Protein AF-A0A2V7BBD6-F1 (afdb_monomer)

Radius of gyration: 17.23 Å; Cα contacts (8 Å, |Δi|>4): 821; chains: 1; bounding box: 46×44×45 Å

Secondary structure (DSSP, 8-state):
-EEEEE--SSHHHHHHHHHHHHHHHTTTPPPSEEEEEEESS--TTHHHHHHHHH-S-EEEEEEES-EEETTEEESSEEEEEEE-PPTT-EEEEEEE--SSHHHHHHHHHHHHHHH-S--SS---EEEEEEE-TTSSS-HHHHHHHHHHHH-TTEEEEEEE-SSS-EES--SS--SEEEEEEE-S--EEEEEE----TT----HHHHHHHHHHHHHHHHHTTTTPPEEEEEEEEEHHHHHHHGGGHHHHHHHHHHTS-TTS-EEEEEESEEEEEBTTB-----TT-EEEEEEEPPP--

Nearest PDB structures (foldseek):
  8ua3-assembly1_C  TM=6.616E-01  e=2.689E-09  Homo sapiens
  8ua6-assembly1_C  TM=6.566E-01  e=3.920E-09  Homo sapiens
  8s7e-assembly1_B  TM=6.720E-01  e=1.467E-08  Homo sapiens
  2xka-assembly2_B  TM=5.178E-01  e=2.661E-01  Bacillus thuringiensis serovar israelensis
  7z3s-assembly1_A  TM=4.796E-01  e=5.783E+00  Geobacillus stearothermophilus

Solvent-accessible surface area (backbone atoms only — not comparable to full-atom values): 14432 Å² total; per-residue (Å²): 94,10,65,15,68,28,79,31,82,54,35,54,62,9,37,44,52,3,40,53,43,6,52,59,47,33,74,82,56,66,55,59,33,32,42,41,40,34,15,49,69,82,62,92,70,42,63,66,49,46,32,73,75,68,40,99,54,45,46,17,17,29,28,19,60,24,36,34,41,90,91,42,77,37,52,33,11,16,41,24,40,29,37,50,74,59,96,89,38,49,71,35,50,26,21,13,40,56,95,34,44,37,52,10,25,42,46,23,47,51,51,27,58,68,75,47,94,70,81,90,58,69,45,37,32,43,33,47,32,25,27,29,51,85,44,87,60,60,50,39,45,26,53,57,39,30,36,77,70,38,26,84,56,33,26,32,39,31,34,26,23,60,33,67,50,47,34,51,69,53,96,53,80,40,43,29,6,28,34,33,43,34,33,101,40,29,51,12,61,15,64,19,78,41,53,67,86,93,62,85,74,59,54,67,59,50,37,51,32,43,38,51,8,38,48,45,4,50,58,47,22,75,83,52,60,66,60,34,36,41,37,44,33,10,50,52,29,51,59,68,34,48,89,45,43,62,53,39,55,49,46,44,50,74,70,44,65,89,85,39,54,55,38,33,31,39,16,59,35,40,14,33,36,35,86,96,39,66,69,43,52,46,49,32,20,36,37,26,37,25,34,36,54,73,78,84,126

Sequence (297 aa):
MGVGFATHQDSIWAAVRATAMARAGLQGAAAEMVLLVTAGVPSQDTLPMIRSVLGPVGVAGGATAAILTHNGAVGSGALVVCLANGDGAVSGVAASAGRDLADAAQGAARLILAGWPFRMRYPRGLGLAFCRPGAGAPAESFLASWRLLMGPKMRTVCSVLSTPAVYGASQAEPIVSAACLEAPYSTGLGYAEGFEAGSMPDRSALIQGTVDATRAAVKRLDGDTARLVLVVESDARHRALGSAAGDEWTAIKNEVDARVPCVGWLCQAVAAYGRGVRPADAHGSLVVVALGDAPRR

pLDDT: mean 90.86, std 8.03, range [53.81, 98.19]

Foldseek 3Di:
DFKFAAFDQPQQVQLLRRLLRRVVRCVPAAFQEKEKEFAHDDDPPNVVSSCVSRPDHFYWYWYAQFKQFPVGTHRGGMMMHGDDDDPPKDKFKDFAADLALLRRLLVGLCRRCVPDPDPPDAFADEKEKEFAPPRPDFQLSSVVSNCVRNNQRYKYKHFHHPHRTTDGDDPDRGRMIMMGIRDPAQKFKFKQAADDPPDQDDLVSRLVSLLRRLLRGCVSNVPFAFQEKEKEWEPQQCVSCPVPSSVSSVSSCVNHDVNRTYIYGYGNWMFIHHDVGHGDRHGGMMMMMTGGDPDDD

Mean predicted aligned error: 4.38 Å

Structure (mmCIF, N/CA/C/O backbone):
data_AF-A0A2V7BBD6-F1
#
_entry.id   AF-A0A2V7BBD6-F1
#
loop_
_atom_site.group_PDB
_atom_site.id
_atom_site.type_symbol
_atom_site.label_atom_id
_atom_site.label_alt_id
_atom_site.label_comp_id
_atom_site.label_asym_id
_atom_site.label_entity_id
_atom_site.label_seq_id
_atom_site.pdbx_PDB_ins_code
_atom_site.Cartn_x
_atom_site.Cartn_y
_atom_site.Cartn_z
_atom_site.occupancy
_atom_site.B_iso_or_equiv
_atom_site.auth_seq_id
_atom_site.auth_comp_id
_atom_site.auth_asym_id
_atom_site.auth_atom_id
_atom_site.pdbx_PDB_model_num
ATOM 1 N N . MET A 1 1 ? -1.639 -2.088 16.200 1.00 88.56 1 MET A N 1
ATOM 2 C CA . MET A 1 1 ? -1.672 -2.629 14.819 1.00 88.56 1 MET A CA 1
ATOM 3 C C . MET A 1 1 ? -1.369 -4.111 14.870 1.00 88.56 1 MET A C 1
ATOM 5 O O . MET A 1 1 ? -0.604 -4.513 15.735 1.00 88.56 1 MET A O 1
ATOM 9 N N . GLY A 1 2 ? -1.929 -4.899 13.958 1.00 93.44 2 GLY A N 1
ATOM 10 C CA . GLY A 1 2 ? -1.629 -6.322 13.841 1.00 93.44 2 GLY A CA 1
ATOM 11 C C . GLY A 1 2 ? -1.285 -6.692 12.404 1.00 93.44 2 GLY A C 1
ATOM 12 O O . GLY A 1 2 ? -1.938 -6.226 11.474 1.00 93.44 2 GLY A O 1
ATOM 13 N N . VAL A 1 3 ? -0.250 -7.508 12.221 1.00 96.06 3 VAL A N 1
ATOM 14 C CA . VAL A 1 3 ? 0.231 -7.950 10.906 1.00 96.06 3 VAL A CA 1
ATOM 15 C C . VAL A 1 3 ? 0.164 -9.465 10.857 1.00 96.06 3 VAL A C 1
ATOM 17 O O . VAL A 1 3 ? 0.581 -10.141 11.795 1.00 96.06 3 VAL A O 1
ATOM 20 N N . GLY A 1 4 ? -0.360 -9.998 9.764 1.00 96.94 4 GLY A N 1
ATOM 21 C CA . GLY A 1 4 ? -0.412 -11.426 9.518 1.00 96.94 4 GLY A CA 1
ATOM 22 C C . GLY A 1 4 ? -0.027 -11.736 8.086 1.00 96.94 4 GLY A C 1
ATOM 23 O O . GLY A 1 4 ? -0.403 -11.021 7.160 1.00 96.94 4 GLY A O 1
ATOM 24 N N . PHE A 1 5 ? 0.729 -12.811 7.919 1.00 97.06 5 PHE A N 1
ATOM 25 C CA . PHE A 1 5 ? 1.162 -13.301 6.625 1.00 97.06 5 PHE A CA 1
ATOM 26 C C . PHE A 1 5 ? 1.028 -14.820 6.594 1.00 97.06 5 PHE A C 1
ATOM 28 O O . PHE A 1 5 ? 1.391 -15.493 7.560 1.00 97.06 5 PHE A O 1
ATOM 35 N N . ALA A 1 6 ? 0.514 -15.352 5.489 1.00 96.62 6 ALA A N 1
ATOM 36 C CA . ALA A 1 6 ? 0.426 -16.786 5.268 1.00 96.62 6 ALA A CA 1
ATOM 37 C C . ALA A 1 6 ? 0.732 -17.130 3.808 1.00 96.62 6 ALA A C 1
ATOM 39 O O . ALA A 1 6 ? 0.161 -16.543 2.888 1.00 96.62 6 ALA A O 1
ATOM 40 N N . THR A 1 7 ? 1.604 -18.119 3.618 1.00 95.88 7 THR A N 1
ATOM 41 C CA . THR A 1 7 ? 1.947 -18.694 2.313 1.00 95.88 7 THR A CA 1
ATOM 42 C C . THR A 1 7 ? 1.076 -19.913 2.059 1.00 95.88 7 THR A C 1
ATOM 44 O O . THR A 1 7 ? 1.139 -20.877 2.822 1.00 95.88 7 THR A O 1
ATOM 47 N N . HIS A 1 8 ? 0.276 -19.886 0.995 1.00 94.00 8 HIS A N 1
ATOM 48 C CA . HIS A 1 8 ? -0.513 -21.032 0.550 1.00 94.00 8 HIS A CA 1
ATOM 49 C C . HIS A 1 8 ? -1.012 -20.802 -0.883 1.00 94.00 8 HIS A C 1
ATOM 51 O O . HIS A 1 8 ? -1.290 -19.661 -1.247 1.00 94.00 8 HIS A O 1
ATOM 57 N N . GLN A 1 9 ? -1.155 -21.874 -1.671 1.00 89.94 9 GLN A N 1
ATOM 58 C CA . GLN A 1 9 ? -1.656 -21.792 -3.054 1.00 89.94 9 GLN A CA 1
ATOM 59 C C . GLN A 1 9 ? -3.128 -21.377 -3.125 1.00 89.94 9 GLN A C 1
ATOM 61 O O . GLN A 1 9 ? -3.520 -20.612 -4.002 1.00 89.94 9 GLN A O 1
ATOM 66 N N . ASP A 1 10 ? -3.936 -21.856 -2.180 1.00 90.38 10 ASP A N 1
ATOM 67 C CA . ASP A 1 10 ? -5.293 -21.353 -1.968 1.00 90.38 10 ASP A CA 1
ATOM 68 C C . ASP A 1 10 ? -5.248 -19.969 -1.302 1.00 90.38 10 ASP A C 1
ATOM 70 O O . ASP A 1 10 ? -4.932 -19.837 -0.112 1.00 90.38 10 ASP A O 1
ATOM 74 N N . SER A 1 11 ? -5.597 -18.945 -2.083 1.00 87.62 11 SER A N 1
ATOM 75 C CA . SER A 1 11 ? -5.651 -17.551 -1.645 1.00 87.62 11 SER A CA 1
ATOM 76 C C . SER A 1 11 ? -6.674 -17.299 -0.534 1.00 87.62 11 SER A C 1
ATOM 78 O O . SER A 1 11 ? -6.453 -16.413 0.290 1.00 87.62 11 SER A O 1
ATOM 80 N N . ILE A 1 12 ? -7.773 -18.065 -0.477 1.00 91.19 12 ILE A N 1
ATOM 81 C CA . ILE A 1 12 ? -8.795 -17.915 0.568 1.00 91.19 12 ILE A CA 1
ATOM 82 C C . ILE A 1 12 ? -8.224 -18.412 1.890 1.00 91.19 12 ILE A C 1
ATOM 84 O O . ILE A 1 12 ? -8.267 -17.692 2.889 1.00 91.19 12 ILE A O 1
ATOM 88 N N . TRP A 1 13 ? -7.636 -19.612 1.887 1.00 93.38 13 TRP A N 1
ATOM 89 C CA . TRP A 1 13 ? -6.979 -20.155 3.073 1.00 93.38 13 TRP A CA 1
ATOM 90 C C . TRP A 1 13 ? -5.886 -19.207 3.578 1.00 93.38 13 TRP A C 1
ATOM 92 O O . TRP A 1 13 ? -5.854 -18.872 4.766 1.00 93.38 13 TRP A O 1
ATOM 102 N N . ALA A 1 14 ? -5.029 -18.723 2.669 1.00 95.25 14 ALA A N 1
ATOM 103 C CA . ALA A 1 14 ? -3.965 -17.783 3.004 1.00 95.25 14 ALA A CA 1
ATOM 104 C C . ALA A 1 14 ? -4.528 -16.505 3.634 1.00 95.25 14 ALA A C 1
ATOM 106 O O . ALA A 1 14 ? -4.062 -16.082 4.692 1.00 95.25 14 ALA A O 1
ATOM 107 N N . ALA A 1 15 ? -5.560 -15.914 3.028 1.00 95.12 15 ALA A N 1
ATOM 108 C CA . ALA A 1 15 ? -6.181 -14.700 3.535 1.00 95.12 15 ALA A CA 1
ATOM 109 C C . ALA A 1 15 ? -6.797 -14.906 4.919 1.00 95.12 15 ALA A C 1
ATOM 111 O O . ALA A 1 15 ? -6.481 -14.147 5.827 1.00 95.12 15 ALA A O 1
ATOM 112 N N . VAL A 1 16 ? -7.592 -15.960 5.128 1.00 95.56 16 VAL A N 1
ATOM 113 C CA . VAL A 1 16 ? -8.206 -16.255 6.435 1.00 95.56 16 VAL A CA 1
ATOM 114 C C . VAL A 1 16 ? -7.140 -16.466 7.510 1.00 95.56 16 VAL A C 1
ATOM 116 O O . VAL A 1 16 ? -7.248 -15.913 8.609 1.00 95.56 16 VAL A O 1
ATOM 119 N N . ARG A 1 17 ? -6.076 -17.220 7.204 1.00 97.25 17 ARG A N 1
ATOM 120 C CA . ARG A 1 17 ? -4.980 -17.462 8.149 1.00 97.25 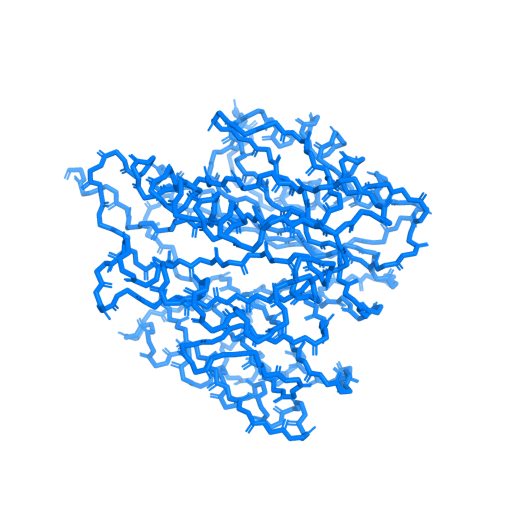17 ARG A CA 1
ATOM 121 C C . ARG A 1 17 ? -4.225 -16.176 8.483 1.00 97.25 17 ARG A C 1
ATOM 123 O O . ARG A 1 17 ? -4.004 -15.898 9.663 1.00 97.25 17 ARG A O 1
ATOM 130 N N . ALA A 1 18 ? -3.866 -15.386 7.472 1.00 97.31 18 ALA A N 1
ATOM 131 C CA . ALA A 1 18 ? -3.215 -14.094 7.651 1.00 97.31 18 ALA A CA 1
ATOM 132 C C . ALA A 1 18 ? -4.103 -13.133 8.457 1.00 97.31 18 ALA A C 1
ATOM 134 O O . ALA A 1 18 ? -3.625 -12.478 9.380 1.00 97.31 18 ALA A O 1
ATOM 135 N N . THR A 1 19 ? -5.412 -13.106 8.200 1.00 97.75 19 THR A N 1
ATOM 136 C CA . THR A 1 19 ? -6.372 -12.308 8.969 1.00 97.75 19 THR A CA 1
ATOM 137 C C . THR A 1 19 ? -6.439 -12.737 10.430 1.00 97.75 19 THR A C 1
ATOM 139 O O . THR A 1 19 ? -6.419 -11.877 11.307 1.00 97.75 19 THR A O 1
ATOM 142 N N . ALA A 1 20 ? -6.466 -14.039 10.723 1.00 97.00 20 ALA A N 1
ATOM 143 C CA . ALA A 1 20 ? -6.457 -14.528 12.100 1.00 97.00 20 ALA A CA 1
ATOM 144 C C . ALA A 1 20 ? -5.178 -14.109 12.853 1.00 97.00 20 ALA A C 1
ATOM 146 O O . ALA A 1 20 ? -5.253 -13.664 13.999 1.00 97.00 20 ALA A O 1
ATOM 147 N N . MET A 1 21 ? -4.015 -14.182 12.195 1.00 97.25 21 MET A N 1
ATOM 148 C CA . MET A 1 21 ? -2.737 -13.721 12.757 1.00 97.25 21 MET A CA 1
ATOM 149 C C . MET A 1 21 ? -2.735 -12.204 12.999 1.00 97.25 21 MET A C 1
ATOM 151 O O . MET A 1 21 ? -2.382 -11.753 14.089 1.00 97.25 21 MET A O 1
ATOM 155 N N . ALA A 1 22 ? -3.194 -11.418 12.020 1.00 97.12 22 ALA A N 1
ATOM 156 C CA . ALA A 1 22 ? -3.294 -9.967 12.143 1.00 97.12 22 ALA A CA 1
ATOM 157 C C . ALA A 1 22 ? -4.260 -9.559 13.270 1.00 97.12 22 ALA A C 1
ATOM 159 O O . ALA A 1 22 ? -3.941 -8.677 14.063 1.00 97.12 22 ALA A O 1
ATOM 160 N N . ARG A 1 23 ? -5.403 -10.245 13.403 1.00 96.50 23 ARG A N 1
ATOM 161 C CA . ARG A 1 23 ? -6.365 -10.035 14.494 1.00 96.50 23 ARG A CA 1
ATOM 162 C C . ARG A 1 23 ? -5.737 -10.295 15.861 1.00 96.50 23 ARG A C 1
ATOM 164 O O . ARG A 1 23 ? -5.927 -9.495 16.771 1.00 96.50 23 ARG A O 1
ATOM 171 N N . ALA A 1 24 ? -4.981 -11.382 16.015 1.00 96.00 24 ALA A N 1
ATOM 172 C CA . ALA A 1 24 ? -4.294 -11.684 17.271 1.00 96.00 24 ALA A CA 1
ATOM 173 C C . ALA A 1 24 ? -3.302 -10.570 17.659 1.00 96.00 24 ALA A C 1
ATOM 175 O O . ALA A 1 24 ? -3.224 -10.186 18.826 1.00 96.00 24 ALA A O 1
ATOM 176 N N . GLY A 1 25 ? -2.619 -9.982 16.669 1.00 92.94 25 GLY A N 1
ATOM 177 C CA . GLY A 1 25 ? -1.723 -8.839 16.862 1.00 92.94 25 GLY A CA 1
ATOM 178 C C . GLY A 1 25 ? -2.406 -7.553 17.348 1.00 92.94 25 GLY A C 1
ATOM 179 O O . GLY A 1 25 ? -1.728 -6.680 17.879 1.00 92.94 25 GLY A O 1
ATOM 180 N N . LEU A 1 26 ? -3.735 -7.429 17.226 1.00 91.06 26 LEU A N 1
ATOM 181 C CA . LEU A 1 26 ? -4.486 -6.305 17.801 1.00 91.06 26 LEU A CA 1
ATOM 182 C C . LEU A 1 26 ? -4.700 -6.413 19.318 1.00 91.06 26 LEU A C 1
ATOM 184 O O . LEU A 1 26 ? -5.179 -5.453 19.915 1.00 91.06 26 LEU A O 1
ATOM 188 N N . GLN A 1 27 ? -4.364 -7.549 19.943 1.00 91.31 27 GLN A N 1
ATOM 189 C CA . GLN A 1 27 ? -4.436 -7.743 21.400 1.00 91.31 27 GLN A CA 1
ATOM 190 C C . GLN A 1 27 ? -5.809 -7.389 22.008 1.00 91.31 27 GLN A C 1
ATOM 192 O O . GLN A 1 27 ? -5.903 -6.848 23.105 1.00 91.31 27 GLN A O 1
ATOM 197 N N . GLY A 1 28 ? -6.886 -7.704 21.284 1.00 88.62 28 GLY A N 1
ATOM 198 C CA . GLY A 1 28 ? -8.266 -7.468 21.721 1.00 88.62 28 GLY A CA 1
ATOM 199 C C . GLY A 1 28 ? -8.901 -6.174 21.204 1.00 88.62 28 GLY A C 1
ATOM 200 O O . GLY A 1 28 ? -10.118 -6.042 21.305 1.00 88.62 28 GLY A O 1
ATOM 201 N N . ALA A 1 29 ? -8.136 -5.259 20.597 1.00 90.31 29 ALA A N 1
ATOM 202 C CA . ALA A 1 29 ? -8.710 -4.102 19.909 1.00 90.31 29 ALA A CA 1
ATOM 203 C C . ALA A 1 29 ? -9.473 -4.520 18.636 1.00 90.31 29 ALA A C 1
ATOM 205 O O . ALA A 1 29 ? -9.113 -5.494 17.966 1.00 90.31 29 ALA A O 1
ATOM 206 N N . ALA A 1 30 ? -10.518 -3.769 18.284 1.00 90.75 30 ALA A N 1
ATOM 207 C CA . ALA A 1 30 ? -11.248 -3.962 17.035 1.00 90.75 30 ALA A CA 1
ATOM 208 C C . ALA A 1 30 ? -10.466 -3.372 15.851 1.00 90.75 30 ALA A C 1
ATOM 210 O O . ALA A 1 30 ? -9.846 -2.317 15.966 1.00 90.75 30 ALA A O 1
ATOM 211 N N . ALA A 1 31 ? -10.499 -4.051 14.703 1.00 92.12 31 ALA A N 1
ATOM 212 C CA . ALA A 1 31 ? -9.945 -3.501 13.471 1.00 92.12 31 ALA A CA 1
ATOM 213 C C . ALA A 1 31 ? -10.899 -2.436 12.913 1.00 92.12 31 ALA A C 1
ATOM 215 O O . ALA A 1 31 ? -12.059 -2.729 12.639 1.00 92.12 31 ALA A O 1
ATOM 216 N N . GLU A 1 32 ? -10.398 -1.228 12.688 1.00 90.19 32 GLU A N 1
ATOM 217 C CA . GLU A 1 32 ? -11.149 -0.146 12.038 1.00 90.19 32 GLU A CA 1
ATOM 218 C C . GLU A 1 32 ? -10.857 -0.070 10.538 1.00 90.19 32 GLU A C 1
ATOM 220 O O . GLU A 1 32 ? -11.635 0.475 9.757 1.00 90.19 32 GLU A O 1
ATOM 225 N N . MET A 1 33 ? -9.727 -0.631 10.116 1.00 91.88 33 MET A N 1
ATOM 226 C CA . MET A 1 33 ? -9.331 -0.725 8.720 1.00 91.88 33 MET A CA 1
ATOM 227 C C . MET A 1 33 ? -8.423 -1.930 8.506 1.00 91.88 33 MET A C 1
ATOM 229 O O . MET A 1 33 ? -7.625 -2.295 9.373 1.00 91.88 33 MET A O 1
ATOM 233 N N . VAL A 1 34 ? -8.515 -2.513 7.315 1.00 95.69 34 VAL A N 1
ATOM 234 C CA . VAL A 1 34 ? -7.662 -3.609 6.868 1.00 95.69 34 VAL A CA 1
ATOM 235 C C . VAL A 1 34 ? -7.019 -3.267 5.533 1.00 95.69 34 VAL A C 1
ATOM 237 O O . VAL A 1 34 ? -7.703 -2.855 4.595 1.00 95.69 34 VAL A O 1
ATOM 240 N N . LEU A 1 35 ? -5.713 -3.501 5.440 1.00 97.12 35 LEU A N 1
ATOM 241 C CA . LEU A 1 35 ? -5.008 -3.612 4.169 1.00 97.12 35 LEU A CA 1
ATOM 242 C C . LEU A 1 35 ? -4.877 -5.094 3.818 1.00 97.12 35 LEU A C 1
ATOM 244 O O . LEU A 1 35 ? -4.400 -5.876 4.644 1.00 97.12 35 LEU A O 1
ATOM 248 N N . LEU A 1 36 ? -5.295 -5.468 2.613 1.00 97.00 36 LEU A N 1
ATOM 249 C CA . LEU A 1 36 ? -5.178 -6.821 2.078 1.00 97.00 36 LEU A CA 1
ATOM 250 C C . LEU A 1 36 ? -4.313 -6.804 0.821 1.00 97.00 36 LEU A C 1
ATOM 252 O O . LEU A 1 36 ? -4.683 -6.196 -0.180 1.00 97.00 36 LEU A O 1
ATOM 256 N N . VAL A 1 37 ? -3.212 -7.543 0.837 1.00 97.12 37 VAL A N 1
ATOM 257 C CA . VAL A 1 37 ? -2.436 -7.810 -0.373 1.00 97.12 37 VAL A CA 1
ATOM 258 C C . VAL A 1 37 ? -2.322 -9.308 -0.564 1.00 97.12 37 VAL A C 1
ATOM 260 O O . VAL A 1 37 ? -1.900 -10.014 0.345 1.00 97.12 37 VAL A O 1
ATOM 263 N N . THR A 1 38 ? -2.711 -9.808 -1.728 1.00 96.38 38 THR A N 1
ATOM 264 C CA . THR A 1 38 ? -2.570 -11.227 -2.079 1.00 96.38 38 THR A CA 1
ATOM 265 C C . THR A 1 38 ? -1.540 -11.395 -3.184 1.00 96.38 38 THR A C 1
ATOM 267 O O . THR A 1 38 ? -1.320 -10.490 -3.984 1.00 96.38 38 THR A O 1
ATOM 270 N N . ALA A 1 39 ? -0.907 -12.560 -3.233 1.00 95.31 39 ALA A N 1
ATOM 271 C CA . ALA A 1 39 ? -0.077 -12.986 -4.349 1.00 95.31 39 ALA A CA 1
ATOM 272 C C . ALA A 1 39 ? -0.530 -14.362 -4.839 1.00 95.31 39 ALA A C 1
ATOM 274 O O . ALA A 1 39 ? -1.040 -15.174 -4.060 1.00 95.31 39 ALA A O 1
ATOM 275 N N . GLY A 1 40 ? -0.325 -14.623 -6.127 1.00 90.00 40 GLY A N 1
ATOM 276 C CA . GLY A 1 40 ? -0.795 -15.826 -6.809 1.00 90.00 40 GLY A CA 1
ATOM 277 C C . GLY A 1 40 ? -2.110 -15.589 -7.549 1.00 90.00 40 GLY A C 1
ATOM 278 O O . GLY A 1 40 ? -2.402 -14.472 -7.973 1.00 90.00 40 GLY A O 1
ATOM 279 N N . VAL A 1 41 ? -2.900 -16.648 -7.736 1.00 84.50 41 VAL A N 1
ATOM 280 C CA . VAL A 1 41 ? -4.182 -16.556 -8.448 1.00 84.50 41 VAL A CA 1
ATOM 281 C C . VAL A 1 41 ? -5.192 -15.802 -7.572 1.00 84.50 41 VAL A C 1
ATOM 283 O O . VAL A 1 41 ? -5.496 -16.272 -6.474 1.00 84.50 41 VAL A O 1
ATOM 286 N N . PRO A 1 42 ? -5.721 -14.645 -8.011 1.00 79.44 42 PRO A N 1
ATOM 287 C CA . PRO A 1 42 ? -6.678 -13.891 -7.213 1.00 79.44 42 PRO A CA 1
ATOM 288 C C . PRO A 1 42 ? -7.997 -14.657 -7.063 1.00 79.44 42 PRO A C 1
ATOM 290 O O . PRO A 1 42 ? -8.553 -15.129 -8.053 1.00 79.44 42 PRO A O 1
ATOM 293 N N . SER A 1 43 ? -8.543 -14.704 -5.846 1.00 76.62 43 SER A N 1
ATOM 294 C CA . SER A 1 43 ? -9.909 -15.180 -5.592 1.00 76.62 43 SER A CA 1
ATOM 295 C C . SER A 1 43 ? -10.854 -14.024 -5.269 1.00 76.62 43 SER A C 1
ATOM 297 O O . SER A 1 43 ? -10.536 -13.152 -4.449 1.00 76.62 43 SER A O 1
ATOM 299 N N . GLN A 1 44 ? -12.035 -14.039 -5.895 1.00 68.50 44 GLN A N 1
ATOM 300 C CA . GLN A 1 44 ? -13.096 -13.051 -5.672 1.00 68.50 44 GLN A CA 1
ATOM 301 C C . GLN A 1 44 ? -13.749 -13.176 -4.280 1.00 68.50 44 GLN A C 1
ATOM 303 O O . GLN A 1 44 ? -14.235 -12.179 -3.746 1.00 68.50 44 GLN A O 1
ATOM 308 N N . ASP A 1 45 ? -13.656 -14.340 -3.628 1.00 80.75 45 ASP A N 1
ATOM 309 C CA . ASP A 1 45 ? -14.346 -14.637 -2.359 1.00 80.75 45 ASP A CA 1
ATOM 310 C C . ASP A 1 45 ? -13.549 -14.263 -1.099 1.00 80.75 45 ASP A C 1
ATOM 312 O O . ASP A 1 45 ? -13.901 -14.621 0.027 1.00 80.75 45 ASP A O 1
ATOM 316 N N . THR A 1 46 ? -12.468 -13.500 -1.253 1.00 85.44 46 THR A N 1
ATOM 317 C CA . THR A 1 46 ? -11.569 -13.187 -0.137 1.00 85.44 46 THR A CA 1
ATOM 318 C C . THR A 1 46 ? -12.206 -12.213 0.869 1.00 85.44 46 THR A C 1
ATOM 320 O O . THR A 1 46 ? -12.046 -12.355 2.081 1.00 85.44 46 THR A O 1
ATOM 323 N N . LEU A 1 47 ? -12.978 -11.226 0.399 1.00 90.31 47 LEU A N 1
ATOM 324 C CA . LEU A 1 47 ? -13.516 -10.157 1.253 1.00 90.31 47 LEU A CA 1
ATOM 325 C C . LEU A 1 47 ? -14.583 -10.617 2.262 1.00 90.31 47 LEU A C 1
ATOM 327 O O . LEU A 1 47 ? -14.477 -10.228 3.431 1.00 90.31 47 LEU A O 1
ATOM 331 N N . PRO A 1 48 ? -15.592 -11.430 1.884 1.00 91.56 48 PRO A N 1
ATOM 332 C CA . PRO A 1 48 ? -16.539 -11.978 2.854 1.00 91.56 48 PRO A CA 1
ATOM 333 C C . PRO A 1 48 ? -15.847 -12.798 3.949 1.00 91.56 48 PRO A C 1
ATOM 335 O O . PRO A 1 48 ? -16.233 -12.711 5.112 1.00 91.56 48 PRO A O 1
ATOM 338 N N . MET A 1 49 ? -14.789 -13.537 3.603 1.00 91.31 49 MET A N 1
ATOM 339 C CA . MET A 1 49 ? -14.046 -14.374 4.549 1.00 91.31 49 MET A CA 1
ATOM 340 C C . MET A 1 49 ? -13.223 -13.554 5.547 1.00 91.31 49 MET A C 1
ATOM 342 O O . MET A 1 49 ? -13.164 -13.880 6.727 1.00 91.31 49 MET A O 1
ATOM 346 N N . ILE A 1 50 ? -12.647 -12.429 5.126 1.00 92.81 50 ILE A N 1
ATOM 347 C CA . ILE A 1 50 ? -11.987 -11.508 6.067 1.00 92.81 50 ILE A CA 1
ATOM 348 C C . ILE A 1 50 ? -13.002 -10.932 7.056 1.00 92.81 50 ILE A C 1
ATOM 350 O O . ILE A 1 50 ? -12.742 -10.857 8.259 1.00 92.81 50 ILE A O 1
ATOM 354 N N . ARG A 1 51 ? -14.184 -10.551 6.562 1.00 93.94 51 ARG A N 1
ATOM 355 C CA . ARG A 1 51 ? -15.258 -9.992 7.392 1.00 93.94 51 ARG A CA 1
ATOM 356 C C . ARG A 1 51 ? -15.880 -11.022 8.333 1.00 93.94 51 ARG A C 1
ATOM 358 O O . ARG A 1 51 ? -16.327 -10.638 9.407 1.00 93.94 51 ARG A O 1
ATOM 365 N N . SER A 1 52 ? -15.866 -12.315 8.001 1.00 92.31 52 SER A N 1
ATOM 366 C CA . SER A 1 52 ? -16.298 -13.357 8.945 1.00 92.31 52 SER A CA 1
ATOM 367 C C . SER A 1 52 ? -15.342 -13.491 10.140 1.00 92.31 52 SER A C 1
ATOM 369 O O . SER A 1 52 ? -15.778 -13.831 11.238 1.00 92.31 52 SER A O 1
ATOM 371 N N . VAL A 1 53 ? -14.057 -13.155 9.963 1.00 93.19 53 VAL A N 1
ATOM 372 C CA . VAL A 1 53 ? -13.046 -13.178 11.034 1.00 93.19 53 VAL A CA 1
ATOM 373 C C . VAL A 1 53 ? -13.014 -11.876 11.839 1.00 93.19 53 VAL A C 1
ATOM 375 O O . VAL A 1 53 ? -12.810 -11.926 13.053 1.00 93.19 53 VAL A O 1
ATOM 378 N N . LEU A 1 54 ? -13.166 -10.717 11.195 1.00 93.94 54 LEU A N 1
ATOM 379 C CA . LEU A 1 54 ? -12.983 -9.398 11.824 1.00 93.94 54 LEU A CA 1
ATOM 380 C C . LEU A 1 54 ? -14.287 -8.653 12.138 1.00 93.94 54 LEU A C 1
ATOM 382 O O . LEU A 1 54 ? -14.252 -7.659 12.858 1.00 93.94 54 LEU A O 1
ATOM 386 N N . GLY A 1 55 ? -15.423 -9.112 11.614 1.00 92.00 55 GLY A N 1
ATOM 387 C CA . GLY A 1 55 ? -16.671 -8.357 11.616 1.00 92.00 55 GLY A CA 1
ATOM 388 C C . GLY A 1 55 ? -16.751 -7.332 10.470 1.00 92.00 55 GLY A C 1
ATOM 389 O O . GLY A 1 55 ? -15.991 -7.409 9.495 1.00 92.00 55 GLY A O 1
ATOM 390 N N . PRO A 1 56 ? -17.697 -6.377 10.540 1.00 91.31 56 PRO A N 1
ATOM 391 C CA . PRO A 1 56 ? -17.894 -5.370 9.503 1.00 91.31 56 PRO A CA 1
ATOM 392 C C . PRO A 1 56 ? -16.738 -4.363 9.501 1.00 91.31 56 PRO A C 1
ATOM 394 O O . PRO A 1 56 ? -16.752 -3.380 10.235 1.00 91.31 56 PRO A O 1
ATOM 397 N N . VAL A 1 57 ? -15.737 -4.608 8.654 1.00 92.75 57 VAL A N 1
ATOM 398 C CA . VAL A 1 57 ? -14.549 -3.757 8.526 1.00 92.75 57 VAL A CA 1
ATOM 399 C C . VAL A 1 57 ? -14.320 -3.307 7.085 1.00 92.75 57 VAL A C 1
ATOM 401 O O . VAL A 1 57 ? -14.603 -4.026 6.113 1.00 92.75 57 VAL A O 1
ATOM 404 N N . GLY A 1 58 ? -13.800 -2.088 6.954 1.00 92.94 58 GLY A N 1
ATOM 405 C CA . GLY A 1 58 ? -13.322 -1.544 5.696 1.00 92.94 58 GLY A CA 1
ATOM 406 C C . GLY A 1 58 ? -12.039 -2.237 5.241 1.00 92.94 58 GLY A C 1
ATOM 407 O O . GLY A 1 58 ? -11.068 -2.293 5.992 1.00 92.94 58 GLY A O 1
ATOM 408 N N . VAL A 1 59 ? -12.026 -2.742 4.007 1.00 95.38 59 VAL A N 1
ATOM 409 C CA . VAL A 1 59 ? -10.858 -3.405 3.410 1.00 95.38 59 VAL A CA 1
ATOM 410 C C . VAL A 1 59 ? -10.429 -2.627 2.175 1.00 95.38 59 VAL A C 1
ATOM 412 O O . VAL A 1 59 ? -11.257 -2.381 1.296 1.00 95.38 59 VAL A O 1
ATOM 415 N N . ALA A 1 60 ? -9.148 -2.273 2.114 1.00 96.62 60 ALA A N 1
ATOM 416 C CA . ALA A 1 60 ? -8.500 -1.759 0.916 1.00 96.62 60 ALA A CA 1
ATOM 417 C C . ALA A 1 60 ? -7.342 -2.672 0.513 1.00 96.62 60 ALA A C 1
ATOM 419 O O . ALA A 1 60 ? -6.722 -3.298 1.373 1.00 96.62 60 ALA A O 1
ATOM 420 N N . GLY A 1 61 ? -7.050 -2.780 -0.780 1.00 96.19 61 GLY A N 1
ATOM 421 C CA . GLY A 1 61 ? -6.054 -3.747 -1.212 1.00 96.19 61 GLY A CA 1
ATOM 422 C C . GLY A 1 61 ? -6.106 -4.146 -2.672 1.00 96.19 61 GLY A C 1
ATOM 423 O O . GLY A 1 61 ? -6.866 -3.592 -3.466 1.00 96.19 61 GLY A O 1
ATOM 424 N N . GLY A 1 62 ? -5.341 -5.182 -2.994 1.00 95.50 62 GLY A N 1
ATOM 425 C CA . GLY A 1 62 ? -5.399 -5.861 -4.282 1.00 95.50 62 GLY A CA 1
ATOM 426 C C . GLY A 1 62 ? -4.437 -7.039 -4.374 1.00 95.50 62 GLY A C 1
ATOM 427 O O . GLY A 1 62 ? -3.822 -7.434 -3.383 1.00 95.50 62 GLY A O 1
ATOM 428 N N . ALA A 1 63 ? -4.326 -7.604 -5.569 1.00 95.00 63 ALA A N 1
ATOM 429 C CA . ALA A 1 63 ? -3.449 -8.730 -5.846 1.00 95.00 63 ALA A CA 1
ATOM 430 C C . ALA A 1 63 ? -2.196 -8.290 -6.613 1.00 95.00 63 ALA A C 1
ATOM 432 O O . ALA A 1 63 ? -2.243 -7.423 -7.487 1.00 95.00 63 ALA A O 1
ATOM 433 N N . THR A 1 64 ? -1.066 -8.914 -6.310 1.00 95.75 64 THR A N 1
ATOM 434 C CA . THR A 1 64 ? 0.244 -8.577 -6.868 1.00 95.75 64 THR A CA 1
ATOM 435 C C . THR A 1 64 ? 1.044 -9.823 -7.262 1.00 95.75 64 THR A C 1
ATOM 437 O O . THR A 1 64 ? 0.633 -10.949 -6.991 1.00 95.75 64 THR A O 1
ATOM 440 N N . ALA A 1 65 ? 2.191 -9.626 -7.915 1.00 94.31 65 ALA A N 1
ATOM 441 C CA . ALA A 1 65 ? 3.100 -10.693 -8.310 1.00 94.31 65 ALA A CA 1
ATOM 442 C C . ALA A 1 65 ? 3.763 -11.375 -7.101 1.00 94.31 65 ALA A C 1
ATOM 444 O O . ALA A 1 65 ? 3.848 -12.601 -7.062 1.00 94.31 65 ALA A O 1
ATOM 445 N N . ALA A 1 66 ? 4.214 -10.602 -6.107 1.00 96.25 66 ALA A N 1
ATOM 446 C CA . ALA A 1 66 ? 4.785 -11.148 -4.881 1.00 96.25 66 ALA A CA 1
ATOM 447 C C . ALA A 1 66 ? 4.605 -10.227 -3.668 1.00 96.25 66 ALA A C 1
ATOM 449 O O . ALA A 1 66 ? 4.619 -8.999 -3.770 1.00 96.25 66 ALA A O 1
ATOM 450 N N . ILE A 1 67 ? 4.484 -10.849 -2.498 1.00 97.31 67 ILE A N 1
ATOM 451 C CA . ILE A 1 67 ? 4.509 -10.184 -1.194 1.00 97.31 67 ILE A CA 1
ATOM 452 C C . ILE A 1 67 ? 5.942 -10.225 -0.667 1.00 97.31 67 ILE A C 1
ATOM 454 O O . ILE A 1 67 ? 6.571 -11.282 -0.658 1.00 97.31 67 ILE A O 1
ATOM 458 N N . LEU A 1 68 ? 6.451 -9.091 -0.195 1.00 95.25 68 LEU A N 1
ATOM 459 C CA . LEU A 1 68 ? 7.762 -8.989 0.437 1.00 95.25 68 LEU A CA 1
ATOM 460 C C . LEU A 1 68 ? 7.625 -9.260 1.935 1.00 95.25 68 LEU A C 1
ATOM 462 O O . LEU A 1 68 ? 6.838 -8.620 2.637 1.00 95.25 68 LEU A O 1
ATOM 466 N N . THR A 1 69 ? 8.384 -10.231 2.428 1.00 90.38 69 THR A N 1
ATOM 467 C CA . THR A 1 69 ? 8.349 -10.668 3.827 1.00 90.38 69 THR A CA 1
ATOM 468 C C . THR A 1 69 ? 9.748 -10.723 4.407 1.00 90.38 69 THR A C 1
ATOM 470 O O . THR A 1 69 ? 10.736 -10.654 3.680 1.00 90.38 69 THR A O 1
ATOM 473 N N . HIS A 1 70 ? 9.855 -10.959 5.717 1.00 80.62 70 HIS A N 1
ATOM 474 C CA . HIS A 1 70 ? 11.147 -11.142 6.378 1.00 80.62 70 HIS A CA 1
ATOM 475 C C . HIS A 1 70 ? 12.044 -12.217 5.720 1.00 80.62 70 HIS A C 1
ATOM 477 O O . HIS A 1 70 ? 13.268 -12.099 5.817 1.00 80.62 70 HIS A O 1
ATOM 483 N N . ASN A 1 71 ? 11.436 -13.212 5.056 1.00 81.50 71 ASN A N 1
ATOM 484 C CA . ASN A 1 71 ? 12.077 -14.339 4.367 1.00 81.50 71 ASN A CA 1
ATOM 485 C C . ASN A 1 71 ? 12.271 -14.118 2.854 1.00 81.50 71 ASN A C 1
ATOM 487 O O . ASN A 1 71 ? 12.684 -15.042 2.159 1.00 81.50 71 ASN A O 1
ATOM 491 N N . GLY A 1 72 ? 11.966 -12.926 2.338 1.00 86.94 72 GLY A N 1
ATOM 492 C CA . GLY A 1 72 ? 12.032 -12.604 0.914 1.00 86.94 72 GLY A CA 1
ATOM 493 C C . GLY A 1 72 ? 10.664 -12.559 0.234 1.00 86.94 72 GLY A C 1
ATOM 494 O O . GLY A 1 72 ? 9.617 -12.514 0.893 1.00 86.94 72 GLY A O 1
ATOM 495 N N . ALA A 1 73 ? 10.694 -12.520 -1.099 1.00 93.19 73 ALA A N 1
ATOM 496 C CA . ALA A 1 73 ? 9.516 -12.398 -1.946 1.00 93.19 73 ALA A CA 1
ATOM 497 C C . ALA A 1 73 ? 8.754 -13.728 -2.052 1.00 93.19 73 ALA A C 1
ATOM 499 O O . ALA A 1 73 ? 9.332 -14.773 -2.350 1.00 93.19 73 ALA A O 1
ATOM 500 N N . VAL A 1 74 ? 7.441 -13.682 -1.837 1.00 95.50 74 VAL A N 1
ATOM 501 C CA . VAL A 1 74 ? 6.555 -14.847 -1.892 1.00 95.50 74 VAL A CA 1
ATOM 502 C C . VAL A 1 74 ? 5.491 -14.639 -2.963 1.00 95.50 74 VAL A C 1
ATOM 504 O O . VAL A 1 74 ? 4.656 -13.744 -2.852 1.00 95.50 74 VAL A O 1
ATOM 507 N N . GLY A 1 75 ? 5.505 -15.495 -3.988 1.00 95.06 75 GLY A N 1
ATOM 508 C CA . GLY A 1 75 ? 4.597 -15.414 -5.140 1.00 95.06 75 GLY A CA 1
ATOM 509 C C . GLY A 1 75 ? 3.201 -16.009 -4.927 1.00 95.06 75 GLY A C 1
ATOM 510 O O . GLY A 1 75 ? 2.389 -15.996 -5.844 1.00 95.06 75 GLY A O 1
ATOM 511 N N . SER A 1 76 ? 2.908 -16.567 -3.748 1.00 95.25 76 SER A N 1
ATOM 512 C CA . SER A 1 76 ? 1.591 -17.128 -3.438 1.00 95.25 76 SER A CA 1
ATOM 513 C C . SER A 1 76 ? 1.269 -17.036 -1.947 1.00 95.25 76 SER A C 1
ATOM 515 O O . SER A 1 76 ? 1.974 -17.608 -1.116 1.00 95.25 76 SER A O 1
ATOM 517 N N . GLY A 1 77 ? 0.216 -16.299 -1.598 1.00 95.62 77 GLY A N 1
ATOM 518 C CA . GLY A 1 77 ? -0.188 -16.097 -0.210 1.00 95.62 77 GLY A CA 1
ATOM 519 C C . GLY A 1 77 ? -0.979 -14.813 0.013 1.00 95.62 77 GLY A C 1
ATOM 520 O O . GLY A 1 77 ? -1.447 -14.177 -0.931 1.00 95.62 77 GLY A O 1
ATOM 521 N N . ALA A 1 78 ? -1.112 -14.421 1.277 1.00 96.88 78 ALA A N 1
ATOM 522 C CA . ALA A 1 78 ? -1.797 -13.197 1.671 1.00 96.88 78 ALA A CA 1
ATOM 523 C C . ALA A 1 78 ? -1.067 -12.482 2.811 1.00 96.88 78 ALA A C 1
ATOM 525 O O . ALA A 1 78 ? -0.611 -13.105 3.771 1.00 96.88 78 ALA A O 1
ATOM 526 N N . LEU A 1 79 ? -1.010 -11.159 2.704 1.00 97.50 79 LEU A N 1
ATOM 527 C CA . LEU A 1 79 ? -0.589 -10.211 3.720 1.00 97.50 79 LEU A CA 1
ATOM 528 C C . LEU A 1 79 ? -1.814 -9.420 4.169 1.00 97.50 79 LEU A C 1
ATOM 530 O O . LEU A 1 79 ? -2.517 -8.817 3.356 1.00 97.50 79 LEU A O 1
ATOM 534 N N . VAL A 1 80 ? -2.043 -9.402 5.476 1.00 97.75 80 VAL A N 1
ATOM 535 C CA . VAL A 1 80 ? -3.128 -8.656 6.104 1.00 97.75 80 VAL A CA 1
ATOM 536 C C . VAL A 1 80 ? -2.543 -7.746 7.172 1.00 97.75 80 VAL A C 1
ATOM 538 O O . VAL A 1 80 ? -1.869 -8.206 8.093 1.00 97.75 80 VAL A O 1
ATOM 541 N N . VAL A 1 81 ? -2.833 -6.451 7.070 1.00 96.56 81 VAL A N 1
ATOM 542 C CA . VAL A 1 81 ? -2.500 -5.462 8.101 1.00 96.56 81 VAL A CA 1
ATOM 543 C C . VAL A 1 81 ? -3.798 -4.921 8.675 1.00 96.56 81 VAL A C 1
ATOM 545 O O . VAL A 1 81 ? -4.567 -4.267 7.974 1.00 96.56 81 VAL A O 1
ATOM 548 N N . CYS A 1 82 ? -4.042 -5.193 9.953 1.00 95.31 82 CYS A N 1
ATOM 549 C CA . CYS A 1 82 ? -5.160 -4.639 10.700 1.00 95.31 82 CYS A CA 1
ATOM 550 C C . CYS A 1 82 ? -4.714 -3.389 11.464 1.00 95.31 82 CYS A C 1
ATOM 552 O O . CYS A 1 82 ? -3.761 -3.416 12.255 1.00 95.31 82 CYS A O 1
ATOM 554 N N . LEU A 1 83 ? -5.443 -2.300 11.253 1.00 91.12 83 LEU A N 1
ATOM 555 C CA . LEU A 1 83 ? -5.243 -1.027 11.925 1.00 91.12 83 LEU A CA 1
ATOM 556 C C . LEU A 1 83 ? -6.412 -0.791 12.882 1.00 91.12 83 LEU A C 1
ATOM 558 O O . LEU A 1 83 ? -7.575 -0.903 12.497 1.00 91.12 83 LEU A O 1
ATOM 562 N N . ALA A 1 84 ? -6.074 -0.479 14.127 1.00 88.75 84 ALA A N 1
ATOM 563 C CA . ALA A 1 84 ? -6.990 0.058 15.123 1.00 88.75 84 ALA A CA 1
ATOM 564 C C . ALA A 1 84 ? -6.540 1.494 15.390 1.00 88.75 84 ALA A C 1
ATOM 566 O O . ALA A 1 84 ? -5.330 1.738 15.496 1.00 88.75 84 ALA A O 1
ATOM 567 N N . ASN A 1 85 ? -7.479 2.428 15.447 1.00 80.06 85 ASN A N 1
ATOM 568 C CA . ASN A 1 85 ? -7.193 3.824 15.710 1.00 80.06 85 ASN A CA 1
ATOM 569 C C . ASN A 1 85 ? -7.180 4.070 17.222 1.00 80.06 85 ASN A C 1
ATOM 571 O O . ASN A 1 85 ? -7.846 3.398 18.006 1.00 80.06 85 ASN A O 1
ATOM 575 N N . GLY A 1 86 ? -6.368 5.040 17.636 1.00 69.75 86 GLY A N 1
ATOM 576 C CA . GLY A 1 86 ? -6.490 5.640 18.964 1.00 69.75 86 GLY A CA 1
ATOM 577 C C . GLY A 1 86 ? -7.475 6.807 18.935 1.00 69.75 86 GLY A C 1
ATOM 578 O O . GLY A 1 86 ? -7.841 7.285 17.858 1.00 69.75 86 GLY A O 1
ATOM 579 N N . ASP A 1 87 ? -7.846 7.310 20.110 1.00 66.12 87 ASP A N 1
ATOM 580 C CA . ASP A 1 87 ? -8.779 8.431 20.248 1.00 66.12 87 ASP A CA 1
ATOM 581 C C . ASP A 1 87 ? -8.421 9.623 19.340 1.00 66.12 87 ASP A C 1
ATOM 583 O O . ASP A 1 87 ? -7.304 10.149 19.353 1.00 66.12 87 ASP A O 1
ATOM 587 N N . GLY A 1 88 ? -9.396 10.071 18.543 1.00 63.94 88 GLY A N 1
ATOM 588 C CA . GLY A 1 88 ? -9.264 11.230 17.655 1.00 63.94 88 GLY A CA 1
ATOM 589 C C . GLY A 1 88 ? -8.590 10.968 16.301 1.00 63.94 88 GLY A C 1
ATOM 590 O O . GLY A 1 88 ? -8.442 11.917 15.526 1.00 63.94 88 GLY A O 1
ATOM 591 N N . ALA A 1 89 ? -8.202 9.727 15.995 1.00 75.12 89 ALA A N 1
ATOM 592 C CA . ALA A 1 89 ? -7.853 9.299 14.641 1.00 75.12 89 ALA A CA 1
ATOM 593 C C . ALA A 1 89 ? -9.092 8.755 13.905 1.00 75.12 89 ALA A C 1
ATOM 595 O O . ALA A 1 89 ? -10.002 8.204 14.520 1.00 75.12 89 ALA A O 1
ATOM 596 N N . VAL A 1 90 ? -9.141 8.943 12.586 1.00 80.56 90 VAL A N 1
ATOM 597 C CA . VAL A 1 90 ? -10.235 8.489 11.721 1.00 80.56 90 VAL A CA 1
ATOM 598 C C . VAL A 1 90 ? -9.640 7.732 10.548 1.00 80.56 90 VAL A C 1
ATOM 600 O O . VAL A 1 90 ? -8.768 8.239 9.846 1.00 80.56 90 VAL A O 1
ATO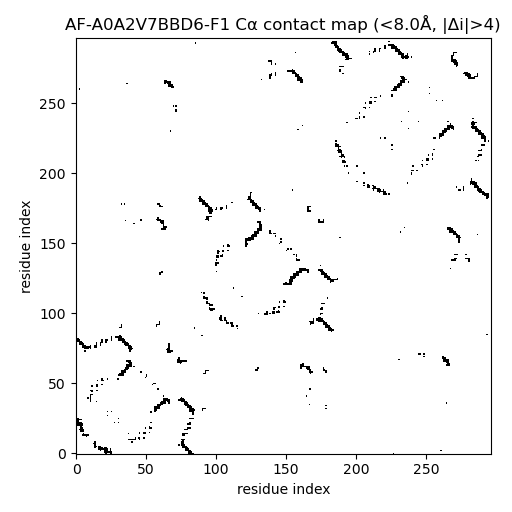M 603 N N . SER A 1 91 ? -10.134 6.530 10.288 1.00 87.25 91 SER A N 1
ATOM 604 C CA . SER A 1 91 ? -9.788 5.775 9.090 1.00 87.25 91 SER A CA 1
ATOM 605 C C . SER A 1 91 ? -10.927 5.828 8.069 1.00 87.25 91 SER A C 1
ATOM 607 O O . SER A 1 91 ? -12.102 5.927 8.413 1.00 87.25 91 SER A O 1
ATOM 609 N N . GLY A 1 92 ? -10.595 5.797 6.781 1.00 91.06 92 GLY A N 1
ATOM 610 C CA . GLY A 1 92 ? -11.580 5.698 5.707 1.00 91.06 92 GLY A CA 1
ATOM 611 C C . GLY A 1 92 ? -11.072 4.833 4.568 1.00 91.06 92 GLY A C 1
ATOM 612 O O . GLY A 1 92 ? -9.924 4.972 4.155 1.00 91.06 92 GLY A O 1
ATOM 613 N N . VAL A 1 93 ? -11.919 3.940 4.061 1.00 94.69 93 VAL A N 1
ATOM 614 C CA . VAL A 1 93 ? -11.631 3.137 2.867 1.00 94.69 93 VAL A CA 1
ATOM 615 C C . VAL A 1 93 ? -12.634 3.450 1.768 1.00 94.69 93 VAL A C 1
ATOM 617 O O . VAL A 1 93 ? -13.802 3.716 2.047 1.00 94.69 93 VAL A O 1
ATOM 620 N N . ALA A 1 94 ? -12.203 3.364 0.517 1.00 95.94 94 ALA A N 1
ATOM 621 C CA . ALA A 1 94 ? -13.102 3.388 -0.626 1.00 95.94 94 ALA A CA 1
ATOM 622 C C . ALA A 1 94 ? -12.516 2.592 -1.784 1.00 95.94 94 ALA A C 1
ATOM 624 O O . ALA A 1 94 ? -11.312 2.640 -2.022 1.00 95.94 94 ALA A O 1
ATOM 625 N N . ALA A 1 95 ? -13.380 1.922 -2.545 1.00 95.81 95 ALA A N 1
ATOM 626 C CA . ALA A 1 95 ? -13.032 1.424 -3.864 1.00 95.81 95 ALA A CA 1
ATOM 627 C C . ALA A 1 95 ? -13.884 2.127 -4.922 1.00 95.81 95 ALA A C 1
ATOM 629 O O . ALA A 1 95 ? -15.100 2.274 -4.780 1.00 95.81 95 ALA A O 1
ATOM 630 N N . SER A 1 96 ? -13.234 2.601 -5.977 1.00 96.06 96 SER A N 1
ATOM 631 C CA . SER A 1 96 ? -13.849 3.467 -6.974 1.00 96.06 96 SER A CA 1
ATOM 632 C C . SER A 1 96 ? -13.500 2.996 -8.378 1.00 96.06 96 SER A C 1
ATOM 634 O O . SER A 1 96 ? -12.344 2.707 -8.695 1.00 96.06 96 SER A O 1
ATOM 636 N N . ALA A 1 97 ? -14.532 2.905 -9.212 1.00 93.50 97 ALA A N 1
ATOM 637 C CA . ALA A 1 97 ? -14.400 2.829 -10.657 1.00 93.50 97 ALA A CA 1
ATOM 638 C C . ALA A 1 97 ? -14.213 4.238 -11.247 1.00 93.50 97 ALA A C 1
ATOM 640 O O . ALA A 1 97 ? -14.419 5.246 -10.570 1.00 93.50 97 ALA A O 1
ATOM 641 N N . GLY A 1 98 ? -13.858 4.309 -12.523 1.00 90.69 98 GLY A N 1
ATOM 642 C CA . GLY A 1 98 ? -13.696 5.557 -13.262 1.00 90.69 98 GLY A CA 1
ATOM 643 C C . GLY A 1 98 ? -13.472 5.270 -14.741 1.00 90.69 98 GLY A C 1
ATOM 644 O O . GLY A 1 98 ? -13.401 4.109 -15.137 1.00 90.69 98 GLY A O 1
ATOM 645 N N . A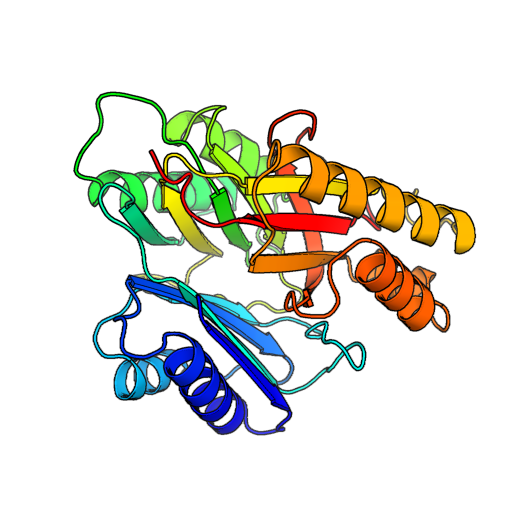RG A 1 99 ? -13.367 6.314 -15.566 1.00 90.38 99 ARG A N 1
ATOM 646 C CA . ARG A 1 99 ? -12.906 6.151 -16.958 1.00 90.38 99 ARG A CA 1
ATOM 647 C C . ARG A 1 99 ? -11.399 5.940 -17.021 1.00 90.38 99 ARG A C 1
ATOM 649 O O . ARG A 1 99 ? -10.912 5.206 -17.870 1.00 90.38 99 ARG A O 1
ATOM 656 N N . ASP A 1 100 ? -10.692 6.579 -16.101 1.00 91.31 100 ASP A N 1
ATOM 657 C CA . ASP A 1 100 ? -9.255 6.496 -15.928 1.00 91.31 100 ASP A CA 1
ATOM 658 C C . ASP A 1 100 ? -8.898 6.548 -14.434 1.00 91.31 100 ASP A C 1
ATOM 660 O O . ASP A 1 100 ? -9.758 6.585 -13.542 1.00 91.31 100 ASP A O 1
ATOM 664 N N . LEU A 1 101 ? -7.595 6.533 -14.165 1.00 92.56 101 LEU A N 1
ATOM 665 C CA . LEU A 1 101 ? -7.068 6.568 -12.811 1.00 92.56 101 LEU A CA 1
ATOM 666 C C . LEU A 1 101 ? -7.346 7.900 -12.088 1.00 92.56 101 LEU A C 1
ATOM 668 O O . LEU A 1 101 ? -7.512 7.909 -10.867 1.00 92.56 101 LEU A O 1
ATOM 672 N N . ALA A 1 102 ? -7.430 9.014 -12.817 1.00 93.25 102 ALA A N 1
ATOM 673 C CA . ALA A 1 102 ? -7.687 10.337 -12.258 1.00 93.25 102 ALA A CA 1
ATOM 674 C C . ALA A 1 102 ? -9.142 10.472 -11.773 1.00 93.25 102 ALA A C 1
ATOM 676 O O . ALA A 1 102 ? -9.371 10.921 -10.645 1.00 93.25 102 ALA A O 1
ATOM 677 N N . ASP A 1 103 ? -10.107 10.031 -12.582 1.00 93.94 103 ASP A N 1
ATOM 678 C CA . ASP A 1 103 ? -11.529 9.979 -12.237 1.00 93.94 103 ASP A CA 1
ATOM 679 C C . ASP A 1 103 ? -11.754 9.073 -11.012 1.00 93.94 103 ASP A C 1
ATOM 681 O O . ASP A 1 103 ? -12.412 9.475 -10.045 1.00 93.94 103 ASP A O 1
ATOM 685 N N . ALA A 1 104 ? -11.144 7.880 -11.002 1.00 95.38 104 ALA A N 1
ATOM 686 C CA . ALA A 1 104 ? -11.229 6.947 -9.877 1.00 95.38 104 ALA A CA 1
ATOM 687 C C . ALA A 1 104 ? -10.593 7.515 -8.591 1.00 95.38 104 ALA A C 1
ATOM 689 O O . ALA A 1 104 ? -11.127 7.324 -7.495 1.00 95.38 104 ALA A O 1
ATOM 690 N N . ALA A 1 105 ? -9.490 8.266 -8.703 1.00 95.50 105 ALA A N 1
ATOM 691 C CA . ALA A 1 105 ? -8.860 8.937 -7.566 1.00 95.50 105 ALA A CA 1
ATOM 692 C C . ALA A 1 105 ? -9.798 9.955 -6.905 1.00 95.50 105 ALA A C 1
ATOM 694 O O . ALA A 1 105 ? -9.929 9.978 -5.678 1.00 95.50 105 ALA A O 1
ATOM 695 N N . GLN A 1 106 ? -10.479 10.779 -7.710 1.00 95.50 106 GLN A N 1
ATOM 696 C CA . GLN A 1 106 ? -11.444 11.744 -7.188 1.00 95.50 106 GLN A CA 1
ATOM 697 C C . GLN A 1 106 ? -12.650 11.051 -6.555 1.00 95.50 106 GLN A C 1
ATOM 699 O O . GLN A 1 106 ? -13.102 11.471 -5.489 1.00 95.50 106 GLN A O 1
ATOM 704 N N . GLY A 1 107 ? -13.158 9.988 -7.185 1.00 95.50 107 GLY A N 1
ATOM 705 C CA . GLY A 1 107 ? -14.253 9.184 -6.648 1.00 95.50 107 GLY A CA 1
ATOM 706 C C . GLY A 1 107 ? -13.910 8.588 -5.281 1.00 95.50 107 GLY A C 1
ATOM 707 O O . GLY A 1 107 ? -14.654 8.788 -4.319 1.00 95.50 107 GLY A O 1
ATOM 708 N N . ALA A 1 108 ? -12.744 7.947 -5.161 1.00 95.88 108 ALA A N 1
ATOM 709 C CA . ALA A 1 108 ? -12.263 7.379 -3.903 1.00 95.88 108 ALA A CA 1
ATOM 710 C C . ALA A 1 108 ? -12.080 8.450 -2.813 1.00 95.88 108 ALA A C 1
ATOM 712 O O . ALA A 1 108 ? -12.579 8.285 -1.699 1.00 95.88 108 ALA A O 1
ATOM 713 N N . ALA A 1 109 ? -11.436 9.577 -3.135 1.00 95.19 109 ALA A N 1
ATOM 714 C CA . ALA A 1 109 ? -11.251 10.676 -2.189 1.00 95.19 109 ALA A CA 1
ATOM 715 C C . ALA A 1 109 ? -12.592 11.259 -1.712 1.00 95.19 109 ALA A C 1
ATOM 717 O O . ALA A 1 109 ? -12.777 11.479 -0.516 1.00 95.19 109 ALA A O 1
ATOM 718 N N . ARG A 1 110 ? -13.561 11.466 -2.616 1.00 94.12 110 ARG A N 1
ATOM 719 C CA . ARG A 1 110 ? -14.905 11.948 -2.252 1.00 94.12 110 ARG A CA 1
ATOM 720 C C . ARG A 1 110 ? -15.630 10.977 -1.329 1.00 94.12 110 ARG A C 1
ATOM 722 O O . ARG A 1 110 ? -16.242 11.439 -0.375 1.00 94.12 110 ARG A O 1
ATOM 729 N N . LEU A 1 111 ? -15.555 9.672 -1.589 1.00 93.69 111 LEU A N 1
ATOM 730 C CA . LEU A 1 111 ? -16.175 8.645 -0.744 1.00 93.69 111 LEU A CA 1
ATOM 731 C C . LEU A 1 111 ? -15.552 8.606 0.657 1.00 93.69 111 LEU A C 1
ATOM 733 O O . LEU A 1 111 ? -16.279 8.573 1.646 1.00 93.69 111 LEU A O 1
ATOM 737 N N . ILE A 1 112 ? -14.223 8.683 0.754 1.00 92.94 112 ILE A N 1
ATOM 738 C CA . ILE A 1 112 ? -13.523 8.723 2.046 1.00 92.94 112 ILE A CA 1
ATOM 739 C C . ILE A 1 112 ? -13.902 9.988 2.821 1.00 92.94 112 ILE A C 1
ATOM 741 O O . ILE A 1 112 ? -14.353 9.906 3.962 1.00 92.94 112 ILE A O 1
ATOM 745 N N . LEU A 1 113 ? -13.807 11.157 2.182 1.00 90.50 113 LEU A N 1
ATOM 746 C CA . LEU A 1 113 ? -14.196 12.431 2.789 1.00 90.50 113 LEU A CA 1
ATOM 747 C C . LEU A 1 113 ? -15.691 12.482 3.124 1.00 90.50 113 LEU A C 1
ATOM 749 O O . LEU A 1 113 ? -16.085 13.218 4.027 1.00 90.50 113 LEU A O 1
ATOM 753 N N . ALA A 1 114 ? -16.530 11.720 2.410 1.00 88.50 114 ALA A N 1
ATOM 754 C CA . ALA A 1 114 ? -17.956 11.643 2.683 1.00 88.50 114 ALA A CA 1
ATOM 755 C C . ALA A 1 114 ? -18.241 11.077 4.080 1.00 88.50 114 ALA A C 1
ATOM 757 O O . ALA A 1 114 ? -19.116 11.593 4.776 1.00 88.50 114 ALA A O 1
ATOM 758 N N . GLY A 1 115 ? -17.474 10.058 4.474 1.00 82.88 115 GLY A N 1
ATOM 759 C CA . GLY A 1 115 ? -17.574 9.392 5.770 1.00 82.88 115 GLY A CA 1
ATOM 760 C C . GLY A 1 115 ? -16.796 10.066 6.902 1.00 82.88 115 GLY A C 1
ATOM 761 O O . GLY A 1 115 ? -16.910 9.629 8.043 1.00 82.88 115 GLY A O 1
ATOM 762 N N . TRP A 1 116 ? -16.008 11.111 6.627 1.00 84.38 116 TRP A N 1
ATOM 763 C CA . TRP A 1 116 ? -15.199 11.764 7.656 1.00 84.38 116 TRP A CA 1
ATOM 764 C C . TRP A 1 116 ? -15.967 12.850 8.425 1.00 84.38 116 TRP A C 1
ATOM 766 O O . TRP A 1 116 ? -16.548 13.752 7.811 1.00 84.38 116 TRP A O 1
ATOM 776 N N . PRO A 1 117 ? -15.928 12.821 9.772 1.00 67.62 117 PRO A N 1
ATOM 777 C CA . PRO A 1 117 ? -16.722 13.714 10.616 1.00 67.62 117 PRO A CA 1
ATOM 778 C C . PRO A 1 117 ? -16.236 15.174 10.620 1.00 67.62 117 PRO A C 1
ATOM 780 O O . PRO A 1 117 ? -17.004 16.067 10.972 1.00 67.62 117 PRO A O 1
ATOM 783 N N . PHE A 1 118 ? -14.994 15.459 10.202 1.00 64.62 118 PHE A N 1
ATOM 784 C CA . PHE A 1 118 ? -14.402 16.803 10.270 1.00 64.62 118 PHE A CA 1
ATOM 785 C C . PHE A 1 118 ? -13.909 17.295 8.902 1.00 64.62 118 PHE A C 1
ATOM 787 O O . PHE A 1 118 ? -12.792 17.010 8.486 1.00 64.62 118 PHE A O 1
ATOM 794 N N . ARG A 1 119 ? -14.715 18.112 8.213 1.00 65.56 119 ARG A N 1
ATOM 795 C CA . ARG A 1 119 ? -14.385 18.649 6.871 1.00 65.56 119 ARG A CA 1
ATOM 796 C C . ARG A 1 119 ? -13.731 20.032 6.860 1.00 65.56 119 ARG A C 1
ATOM 798 O O . ARG A 1 119 ? -13.516 20.608 5.801 1.00 65.56 119 ARG A O 1
ATOM 805 N N . MET A 1 120 ? -13.420 20.583 8.030 1.00 65.06 120 MET A N 1
ATOM 806 C CA . MET A 1 120 ? -12.974 21.979 8.159 1.00 65.06 120 MET A CA 1
ATOM 807 C C . MET A 1 120 ? -11.496 22.199 7.798 1.00 65.06 120 MET A C 1
ATOM 809 O O . MET A 1 120 ? -11.026 23.334 7.788 1.00 65.06 120 MET A O 1
ATOM 813 N N . ARG A 1 121 ? -10.728 21.136 7.532 1.00 78.06 121 ARG A N 1
ATOM 814 C CA . ARG A 1 121 ? -9.304 21.215 7.181 1.00 78.06 121 ARG A CA 1
ATOM 815 C C . ARG A 1 121 ? -8.909 20.089 6.239 1.00 78.06 121 ARG A C 1
ATOM 817 O O . ARG A 1 121 ? -9.555 19.048 6.217 1.00 78.06 121 ARG A O 1
ATOM 824 N N . TYR A 1 122 ? -7.789 20.273 5.541 1.00 82.69 122 TYR A N 1
ATOM 825 C CA . TYR A 1 122 ? -7.197 19.175 4.788 1.00 82.69 122 TYR A CA 1
ATOM 826 C C . TYR A 1 122 ? -6.800 18.012 5.712 1.00 82.69 122 TYR A C 1
ATOM 828 O O . TYR A 1 122 ? -6.128 18.267 6.728 1.00 82.69 122 TYR A O 1
ATOM 836 N N . PRO A 1 123 ? -7.153 16.773 5.321 1.00 85.56 123 PRO A N 1
ATOM 837 C CA . PRO A 1 123 ? -6.657 15.538 5.907 1.00 85.56 123 PRO A CA 1
ATOM 838 C C . PRO A 1 123 ? -5.151 15.547 6.181 1.00 85.56 123 PRO A C 1
ATOM 840 O O . PRO A 1 123 ? -4.357 16.089 5.404 1.00 85.56 123 PRO A O 1
ATOM 843 N N . ARG A 1 124 ? -4.735 14.912 7.279 1.00 85.56 124 ARG A N 1
ATOM 844 C CA . ARG A 1 124 ? -3.318 14.690 7.605 1.00 85.56 124 ARG A CA 1
ATOM 845 C C . ARG A 1 124 ? -3.116 13.247 8.035 1.00 85.56 124 ARG A C 1
ATOM 847 O O . ARG A 1 124 ? -3.924 12.732 8.797 1.00 85.56 124 ARG A O 1
ATOM 854 N N . GLY A 1 125 ? -2.035 12.631 7.575 1.00 88.69 125 GLY A N 1
ATOM 855 C CA . GLY A 1 125 ? -1.724 11.241 7.894 1.00 88.69 125 GLY A CA 1
ATOM 856 C C . GLY A 1 125 ? -1.212 10.494 6.673 1.00 88.69 125 GLY A C 1
ATOM 857 O O . GLY A 1 125 ? -0.357 11.029 5.960 1.00 88.69 125 GLY A O 1
ATOM 858 N N . LEU A 1 126 ? -1.712 9.276 6.460 1.00 92.25 126 LEU A N 1
ATOM 859 C CA . LEU A 1 126 ? -1.282 8.383 5.384 1.00 92.25 126 LEU A CA 1
ATOM 860 C C . LEU A 1 126 ? -2.457 7.934 4.507 1.00 92.25 126 LEU A C 1
ATOM 862 O O . LEU A 1 126 ? -3.445 7.411 5.011 1.00 92.25 126 LEU A O 1
ATOM 866 N N . GLY A 1 127 ? -2.298 8.067 3.195 1.00 94.88 127 GLY A N 1
ATOM 867 C CA . GLY A 1 127 ? -3.098 7.422 2.166 1.00 94.88 127 GLY A CA 1
ATOM 868 C C . GLY A 1 127 ? -2.318 6.280 1.514 1.00 94.88 127 GLY A C 1
ATOM 869 O O . GLY A 1 127 ? -1.151 6.445 1.158 1.00 94.88 127 GLY A O 1
ATOM 870 N N . LEU A 1 128 ? -2.959 5.134 1.330 1.00 96.75 128 LEU A N 1
ATOM 871 C CA . LEU A 1 128 ? -2.440 4.002 0.567 1.00 96.75 128 LEU A CA 1
ATOM 872 C C . LEU A 1 128 ? -3.456 3.660 -0.514 1.00 96.75 128 LEU A C 1
ATOM 874 O O . LEU A 1 128 ? -4.615 3.398 -0.200 1.00 96.75 128 LEU A O 1
ATOM 878 N N . ALA A 1 129 ? -3.031 3.680 -1.771 1.00 97.50 129 ALA A N 1
ATOM 879 C CA . ALA A 1 129 ? -3.870 3.365 -2.915 1.00 97.50 129 ALA A CA 1
ATOM 880 C C . ALA A 1 129 ? -3.306 2.177 -3.694 1.00 97.50 129 ALA A C 1
ATOM 882 O O . ALA A 1 129 ? -2.110 2.114 -3.979 1.00 97.50 129 ALA A O 1
ATOM 883 N N . PHE A 1 130 ? -4.197 1.264 -4.056 1.00 97.44 130 PHE A N 1
ATOM 884 C CA . PHE A 1 130 ? -3.959 0.080 -4.865 1.00 97.44 130 PHE A CA 1
ATOM 885 C C . PHE A 1 130 ? -4.721 0.256 -6.171 1.00 97.44 130 PHE A C 1
ATOM 887 O O . PHE A 1 130 ? -5.950 0.360 -6.173 1.00 97.44 130 PHE A O 1
ATOM 894 N N . CYS A 1 131 ? -3.988 0.341 -7.270 1.00 96.00 131 CYS A N 1
ATOM 895 C CA . CYS A 1 131 ? -4.523 0.705 -8.569 1.00 96.00 131 CYS A CA 1
ATOM 896 C C . CYS A 1 131 ? -4.402 -0.471 -9.524 1.00 96.00 131 CYS A C 1
ATOM 898 O O . CYS A 1 131 ? -3.368 -1.135 -9.589 1.00 96.00 131 CYS A O 1
ATOM 900 N N . ARG A 1 132 ? -5.460 -0.703 -10.289 1.00 93.75 132 ARG A N 1
ATOM 901 C CA . ARG A 1 132 ? -5.489 -1.694 -11.351 1.00 93.75 132 ARG A CA 1
ATOM 902 C C . ARG A 1 132 ? -4.476 -1.320 -12.450 1.00 93.75 132 ARG A C 1
ATOM 904 O O . ARG A 1 132 ? -4.503 -0.178 -12.917 1.00 93.75 132 ARG A O 1
ATOM 911 N N . PRO A 1 133 ? -3.626 -2.252 -12.913 1.00 91.88 133 PRO A N 1
ATOM 912 C CA . PRO A 1 133 ? -2.777 -2.040 -14.079 1.00 91.88 133 PRO A CA 1
ATOM 913 C C . PRO A 1 133 ? -3.605 -1.802 -15.344 1.00 91.88 133 PRO A C 1
ATOM 915 O O . PRO A 1 133 ? -4.699 -2.340 -15.505 1.00 91.88 133 PRO A O 1
ATOM 918 N N . GLY A 1 134 ? -3.061 -1.021 -16.276 1.00 86.94 134 GLY A N 1
ATOM 919 C CA . GLY A 1 134 ? -3.674 -0.816 -17.592 1.00 86.94 134 GLY A CA 1
ATOM 920 C C . GLY A 1 134 ? -4.789 0.234 -17.650 1.00 86.94 134 GLY A C 1
ATOM 921 O O . GLY A 1 134 ? -5.377 0.414 -18.710 1.00 86.94 134 GLY A O 1
ATOM 922 N N . ALA A 1 135 ? -5.040 0.996 -16.579 1.00 83.44 135 ALA A N 1
ATOM 923 C CA . ALA A 1 135 ? -6.003 2.109 -16.567 1.00 83.44 135 ALA A CA 1
ATOM 924 C C . ALA A 1 135 ? -5.543 3.367 -17.354 1.00 83.44 135 ALA A C 1
ATOM 926 O O . ALA A 1 135 ? -6.017 4.473 -17.097 1.00 83.44 135 ALA A O 1
ATOM 927 N N . GLY A 1 136 ? -4.594 3.211 -18.285 1.00 68.88 136 GLY A N 1
ATOM 928 C CA . GLY A 1 136 ? -4.156 4.222 -19.256 1.00 68.88 136 GLY A CA 1
ATOM 929 C C . GLY A 1 136 ? -3.297 5.376 -18.729 1.00 68.88 136 GLY A C 1
ATOM 930 O O . GLY A 1 136 ? -2.591 5.993 -19.522 1.00 68.88 136 GLY A O 1
ATOM 931 N N . ALA A 1 137 ? -3.314 5.664 -17.427 1.00 76.31 137 ALA A N 1
ATOM 932 C CA . ALA A 1 137 ? -2.623 6.815 -16.848 1.00 76.31 137 ALA A CA 1
ATOM 933 C C . ALA A 1 137 ? -1.499 6.413 -15.865 1.00 76.31 137 ALA A C 1
ATOM 935 O O . ALA A 1 137 ? -1.626 5.394 -15.179 1.00 76.31 137 ALA A O 1
ATOM 936 N N . PRO A 1 138 ? -0.414 7.211 -15.766 1.00 84.81 138 PRO A N 1
ATOM 937 C CA . PRO A 1 138 ? 0.678 6.986 -14.815 1.00 84.81 138 PRO A CA 1
ATOM 938 C C . PRO A 1 138 ? 0.199 7.064 -13.364 1.00 84.81 138 PRO A C 1
ATOM 940 O O . PRO A 1 138 ? -0.782 7.751 -13.065 1.00 84.81 138 PRO A O 1
ATOM 943 N N . ALA A 1 139 ? 0.928 6.439 -12.436 1.00 85.38 139 ALA A N 1
ATOM 944 C CA . ALA A 1 139 ? 0.595 6.468 -11.007 1.00 85.38 139 ALA A CA 1
ATOM 945 C C . ALA A 1 139 ? 0.561 7.905 -10.445 1.00 85.38 139 ALA A C 1
ATOM 947 O O . ALA A 1 139 ? -0.193 8.213 -9.523 1.00 85.38 139 ALA A O 1
ATOM 948 N N . GLU A 1 140 ? 1.329 8.821 -11.035 1.00 87.31 140 GLU A N 1
ATOM 949 C CA . GLU A 1 140 ? 1.314 10.240 -10.673 1.00 87.31 140 GLU A CA 1
ATOM 950 C C . GLU A 1 140 ? -0.035 10.925 -10.934 1.00 87.31 140 GLU A C 1
ATOM 952 O O . GLU A 1 140 ? -0.416 11.832 -10.188 1.00 87.31 140 GLU A O 1
ATOM 957 N N . SER A 1 141 ? -0.795 10.478 -11.942 1.00 90.00 141 SER A N 1
ATOM 958 C CA . SER A 1 141 ? -2.117 11.040 -12.260 1.00 90.00 141 SER A CA 1
ATOM 959 C C . SER A 1 141 ? -3.122 10.820 -11.126 1.00 90.00 141 SER A C 1
ATOM 961 O O . SER A 1 141 ? -3.908 11.721 -10.811 1.00 90.00 141 SER A O 1
ATOM 963 N N . PHE A 1 142 ? -3.032 9.670 -10.442 1.00 93.50 142 PHE A N 1
ATOM 964 C CA . PHE A 1 142 ? -3.770 9.410 -9.210 1.00 93.50 142 PHE A CA 1
ATOM 965 C C . PHE A 1 142 ? -3.441 10.484 -8.175 1.00 93.50 142 PHE A C 1
ATOM 967 O O . PHE A 1 142 ? -4.340 11.141 -7.655 1.00 93.50 142 PHE A O 1
ATOM 974 N N . LEU A 1 143 ? -2.147 10.695 -7.901 1.00 93.69 143 LEU A N 1
ATOM 975 C CA . LEU A 1 143 ? -1.681 11.611 -6.859 1.00 93.69 143 LEU A CA 1
ATOM 976 C C . LEU A 1 143 ? -2.078 13.063 -7.146 1.00 93.69 143 LEU A C 1
ATOM 978 O O . LEU A 1 143 ? -2.449 13.781 -6.216 1.00 93.69 143 LEU A O 1
ATOM 982 N N . ALA A 1 144 ? -2.036 13.489 -8.411 1.00 91.94 144 ALA A N 1
ATOM 983 C CA . ALA A 1 144 ? -2.457 14.824 -8.823 1.00 91.94 144 ALA A CA 1
ATOM 984 C C . ALA A 1 144 ? -3.941 15.070 -8.501 1.00 91.94 144 ALA A C 1
ATOM 986 O O . ALA A 1 144 ? -4.264 16.015 -7.779 1.00 91.94 144 ALA A O 1
ATOM 987 N N . SER A 1 145 ? -4.831 14.182 -8.956 1.00 93.25 145 SER A N 1
ATOM 988 C CA . SER A 1 145 ? -6.278 14.273 -8.712 1.00 93.25 145 SER A CA 1
ATOM 989 C C . SER A 1 145 ? -6.653 14.088 -7.244 1.00 93.25 145 SER A C 1
ATOM 991 O O . SER A 1 145 ? -7.478 14.824 -6.703 1.00 93.25 145 SER A O 1
ATOM 993 N N . TRP A 1 146 ? -6.012 13.136 -6.575 1.00 94.25 146 TRP A N 1
ATOM 994 C CA . TRP A 1 146 ? -6.182 12.864 -5.152 1.00 94.25 146 TRP A CA 1
ATOM 995 C C . TRP A 1 146 ? -5.858 14.087 -4.293 1.00 94.25 146 TRP A C 1
ATOM 997 O O . TRP A 1 146 ? -6.614 14.453 -3.390 1.00 94.25 146 TRP A O 1
ATOM 1007 N N . ARG A 1 147 ? -4.751 14.770 -4.602 1.00 92.12 147 ARG A N 1
ATOM 1008 C CA . ARG A 1 147 ? -4.275 15.935 -3.851 1.00 92.12 147 ARG A CA 1
ATOM 1009 C C . ARG A 1 147 ? -5.214 17.137 -3.942 1.00 92.12 147 ARG A C 1
ATOM 1011 O O . ARG A 1 147 ? -5.236 17.924 -2.997 1.00 92.12 147 ARG A O 1
ATOM 1018 N N . LEU A 1 148 ? -5.999 17.270 -5.015 1.00 92.19 148 LEU A N 1
ATOM 1019 C CA . LEU A 1 148 ? -7.010 18.331 -5.130 1.00 92.19 148 LEU A CA 1
ATOM 1020 C C . LEU A 1 148 ? -8.058 18.256 -4.012 1.00 92.19 148 LEU A C 1
ATOM 1022 O O . LEU A 1 148 ? -8.592 19.284 -3.607 1.00 92.19 148 LEU A O 1
ATOM 1026 N N . LEU A 1 149 ? -8.333 17.052 -3.502 1.00 92.44 149 LEU A N 1
ATOM 1027 C CA . LEU A 1 149 ? -9.353 16.814 -2.481 1.00 92.44 149 LEU A CA 1
ATOM 1028 C C . LEU A 1 149 ? -8.737 16.545 -1.105 1.00 92.44 149 LEU A C 1
ATOM 1030 O O . LEU A 1 149 ? -9.125 17.158 -0.114 1.00 92.44 149 LEU A O 1
ATOM 1034 N N . MET A 1 150 ? -7.742 15.660 -1.041 1.00 91.25 150 MET A N 1
ATOM 1035 C CA . MET A 1 150 ? -7.120 15.237 0.219 1.00 91.25 150 MET A CA 1
ATOM 1036 C C . MET A 1 150 ? -6.076 16.235 0.730 1.00 91.25 150 MET A C 1
ATOM 1038 O O . MET A 1 150 ? -5.698 16.215 1.902 1.00 91.25 150 MET A O 1
ATOM 1042 N N . GLY A 1 151 ? -5.628 17.146 -0.134 1.00 89.75 151 GLY A N 1
ATOM 1043 C CA . GLY A 1 151 ? -4.705 18.214 0.207 1.00 89.75 151 GLY A CA 1
ATOM 1044 C C . GLY A 1 151 ? -3.247 17.775 0.370 1.00 89.75 151 GLY A C 1
ATOM 1045 O O . GLY A 1 151 ? -2.914 16.591 0.402 1.00 89.75 151 GLY A O 1
ATOM 1046 N N . PRO A 1 152 ? -2.331 18.748 0.509 1.00 86.50 152 PRO A N 1
ATOM 1047 C CA . PRO A 1 152 ? -0.890 18.496 0.512 1.00 86.50 152 PRO A CA 1
ATOM 1048 C C . PRO A 1 152 ? -0.362 17.847 1.804 1.00 86.50 152 PRO A C 1
ATOM 1050 O O . PRO A 1 152 ? 0.805 17.470 1.874 1.00 86.50 152 PRO A O 1
ATOM 1053 N N . LYS A 1 153 ? -1.186 17.768 2.855 1.00 87.81 153 LYS A N 1
ATOM 1054 C CA . LYS A 1 153 ? -0.787 17.225 4.164 1.00 87.81 153 LYS A CA 1
ATOM 1055 C C . LYS A 1 153 ? -1.068 15.727 4.300 1.00 87.81 153 LYS A C 1
ATOM 1057 O O . LYS A 1 153 ? -0.561 15.113 5.239 1.00 87.81 153 LYS A O 1
ATOM 1062 N N . MET A 1 154 ? -1.825 15.146 3.369 1.00 90.00 154 MET A N 1
ATOM 1063 C CA . MET A 1 154 ? -2.026 13.707 3.272 1.00 90.00 154 MET A CA 1
ATOM 1064 C C . MET A 1 154 ? -0.854 13.082 2.513 1.00 90.00 154 MET A C 1
ATOM 1066 O O . MET A 1 154 ? -0.747 13.198 1.289 1.00 90.00 154 MET A O 1
ATOM 1070 N N . ARG A 1 155 ? 0.048 12.425 3.245 1.00 93.06 155 ARG A N 1
ATOM 1071 C CA . ARG A 1 155 ? 1.147 11.667 2.642 1.00 93.06 155 ARG A CA 1
ATOM 1072 C C . ARG A 1 155 ? 0.534 10.460 1.957 1.00 93.06 155 ARG A C 1
ATOM 1074 O O . ARG A 1 155 ? -0.230 9.756 2.596 1.00 93.06 155 ARG A O 1
ATOM 1081 N N . THR A 1 156 ? 0.807 10.237 0.683 1.00 95.31 156 THR A N 1
ATOM 1082 C CA . THR A 1 156 ? 0.094 9.213 -0.089 1.00 95.31 156 THR A CA 1
ATOM 1083 C C . THR A 1 156 ? 1.070 8.356 -0.868 1.00 95.31 156 THR A C 1
ATOM 1085 O O . THR A 1 156 ? 1.991 8.897 -1.473 1.00 95.31 156 THR A O 1
ATOM 1088 N N . VAL A 1 157 ? 0.852 7.043 -0.869 1.00 96.81 157 VAL A N 1
ATOM 1089 C CA . VAL A 1 157 ? 1.534 6.089 -1.748 1.00 96.81 157 VAL A CA 1
ATOM 1090 C C . VAL A 1 157 ? 0.500 5.459 -2.669 1.00 96.81 157 VAL A C 1
ATOM 1092 O O . VAL A 1 157 ? -0.538 4.986 -2.214 1.00 96.81 157 VAL A O 1
ATOM 1095 N N . CYS A 1 158 ? 0.785 5.475 -3.962 1.00 97.00 158 CYS A N 1
ATOM 1096 C CA . CYS A 1 158 ? -0.012 4.882 -5.018 1.00 97.00 158 CYS A CA 1
ATOM 1097 C C . CYS A 1 158 ? 0.774 3.725 -5.630 1.00 97.00 158 CYS A C 1
ATOM 1099 O O . CYS A 1 158 ? 1.812 3.938 -6.249 1.00 97.00 158 CYS A O 1
ATOM 1101 N N . SER A 1 159 ? 0.271 2.510 -5.450 1.00 96.56 159 SER A N 1
ATOM 1102 C CA . SER A 1 159 ? 0.821 1.276 -5.998 1.00 96.56 159 SER A CA 1
ATOM 1103 C C . SER A 1 159 ? -0.039 0.826 -7.175 1.00 96.56 159 SER A C 1
ATOM 1105 O O . SER A 1 159 ? -1.213 0.505 -6.993 1.00 96.56 159 SER A O 1
ATOM 1107 N N . VAL A 1 160 ? 0.525 0.809 -8.382 1.00 96.31 160 VAL A N 1
ATOM 1108 C CA . VAL A 1 160 ? -0.092 0.171 -9.553 1.00 96.31 160 VAL A CA 1
ATOM 1109 C C . VAL A 1 160 ? 0.259 -1.304 -9.500 1.00 96.31 160 VAL A C 1
ATOM 1111 O O . VAL A 1 160 ? 1.415 -1.675 -9.665 1.00 96.31 160 VAL A O 1
ATOM 1114 N N . LEU A 1 161 ? -0.728 -2.140 -9.214 1.00 95.44 161 LEU A N 1
ATOM 1115 C CA . LEU A 1 161 ? -0.550 -3.567 -8.981 1.00 95.44 161 LEU A CA 1
ATOM 1116 C C . LEU A 1 161 ? -0.057 -4.297 -10.232 1.00 95.44 161 LEU A C 1
ATOM 1118 O O . LEU A 1 161 ? -0.316 -3.877 -11.354 1.00 95.44 161 LEU A O 1
ATOM 1122 N N . SER A 1 162 ? 0.592 -5.443 -10.044 1.00 91.25 162 SER A N 1
ATOM 1123 C CA . SER A 1 162 ? 1.025 -6.300 -11.158 1.00 91.25 162 SER A CA 1
ATOM 1124 C C . SER A 1 162 ? -0.109 -7.178 -11.712 1.00 91.25 162 SER A C 1
ATOM 1126 O O . SER A 1 162 ? 0.056 -7.831 -12.739 1.00 91.25 162 SER A O 1
ATOM 1128 N N . THR A 1 163 ? -1.271 -7.209 -11.046 1.00 90.00 163 THR A N 1
ATOM 1129 C CA . THR A 1 163 ? -2.460 -7.964 -11.475 1.00 90.00 163 THR A CA 1
ATOM 1130 C C . THR A 1 163 ? -3.710 -7.072 -11.445 1.00 90.00 163 THR A C 1
ATOM 1132 O O . THR A 1 163 ? -3.757 -6.118 -10.666 1.00 90.00 163 THR A O 1
ATOM 1135 N N . PRO A 1 164 ? -4.751 -7.356 -12.253 1.00 89.81 164 PRO A N 1
ATOM 1136 C CA . PRO A 1 164 ? -5.933 -6.495 -12.353 1.00 89.81 164 PRO A CA 1
ATOM 1137 C C . PRO A 1 164 ? -6.878 -6.532 -11.138 1.00 89.81 164 PRO A C 1
ATOM 1139 O O . PRO A 1 164 ? -7.858 -5.778 -11.101 1.00 89.81 164 PRO A O 1
ATOM 1142 N N . ALA A 1 165 ? -6.618 -7.397 -10.153 1.00 91.56 165 ALA A N 1
ATOM 1143 C CA . ALA A 1 165 ? -7.499 -7.584 -9.006 1.00 91.56 165 ALA A CA 1
ATOM 1144 C C . ALA A 1 165 ? -7.298 -6.479 -7.958 1.00 91.56 165 ALA A C 1
ATOM 1146 O O . ALA A 1 165 ? -6.239 -6.362 -7.345 1.00 91.56 165 ALA A O 1
ATOM 1147 N N . VAL A 1 166 ? -8.356 -5.706 -7.718 1.00 93.50 166 VAL A N 1
ATOM 1148 C CA . VAL A 1 166 ? -8.423 -4.641 -6.711 1.00 93.50 166 VAL A CA 1
ATOM 1149 C C . VAL A 1 166 ? -9.525 -4.992 -5.716 1.00 93.50 166 VAL A C 1
ATOM 1151 O O . VAL A 1 166 ? -10.618 -5.400 -6.106 1.00 93.50 166 VAL A O 1
ATOM 1154 N N . TYR A 1 167 ? -9.242 -4.844 -4.425 1.00 92.88 167 TYR A N 1
ATOM 1155 C CA . TYR A 1 167 ? -10.129 -5.267 -3.346 1.00 92.88 167 TYR A CA 1
ATOM 1156 C C . TYR A 1 167 ? -10.800 -4.085 -2.665 1.00 92.88 167 TYR A C 1
ATOM 1158 O O . TYR A 1 167 ? -10.131 -3.166 -2.211 1.00 92.88 167 TYR A O 1
ATOM 1166 N N . GLY A 1 168 ? -12.115 -4.132 -2.503 1.00 90.88 168 GLY A N 1
ATOM 1167 C CA . GLY A 1 168 ? -12.867 -3.174 -1.700 1.00 90.88 168 GLY A CA 1
ATOM 1168 C C . GLY A 1 168 ? -14.347 -3.199 -2.055 1.00 90.88 168 GLY A C 1
ATOM 1169 O O . GLY A 1 168 ? -14.795 -4.046 -2.823 1.00 90.88 168 GLY A O 1
ATOM 1170 N N . ALA A 1 169 ? -15.121 -2.286 -1.473 1.00 86.50 169 ALA A N 1
ATOM 1171 C CA . ALA A 1 169 ? -16.545 -2.167 -1.768 1.00 86.50 169 ALA A CA 1
ATOM 1172 C C . ALA A 1 169 ? -16.778 -1.113 -2.859 1.00 86.50 169 ALA A C 1
ATOM 1174 O O . ALA A 1 169 ? -16.482 0.062 -2.648 1.00 86.50 169 ALA A O 1
ATOM 1175 N N . SER A 1 170 ? -17.317 -1.532 -4.005 1.00 86.56 170 SER A N 1
ATOM 1176 C CA . SER A 1 170 ? -17.747 -0.648 -5.091 1.00 86.56 170 SER A CA 1
ATOM 1177 C C . SER A 1 170 ? -18.945 -1.253 -5.827 1.00 86.56 170 SER A C 1
ATOM 1179 O O . SER A 1 170 ? -19.094 -2.472 -5.851 1.00 86.56 170 SER A O 1
ATOM 1181 N N . GLN A 1 171 ? -19.813 -0.412 -6.399 1.00 84.12 171 GLN A N 1
ATOM 1182 C CA . GLN A 1 171 ? -20.964 -0.875 -7.194 1.00 84.12 171 GLN A CA 1
ATOM 1183 C C . GLN A 1 171 ? -20.580 -1.289 -8.620 1.00 84.12 171 GLN A C 1
ATOM 1185 O O . GLN A 1 171 ? -21.299 -2.055 -9.252 1.00 84.12 171 GLN A O 1
ATOM 1190 N N . ALA A 1 172 ? -19.459 -0.775 -9.119 1.00 89.06 172 ALA A N 1
ATOM 1191 C CA . ALA A 1 172 ? -18.878 -1.125 -10.405 1.00 89.06 172 ALA A CA 1
ATOM 1192 C C . ALA A 1 172 ? -17.497 -1.745 -10.185 1.00 89.06 172 ALA A C 1
ATOM 1194 O O . ALA A 1 172 ? -16.959 -1.700 -9.078 1.00 89.06 172 ALA A O 1
ATOM 1195 N N . GLU A 1 173 ? -16.912 -2.310 -11.238 1.00 89.81 173 GLU A N 1
ATOM 1196 C CA . GLU A 1 173 ? -15.582 -2.899 -11.150 1.00 89.81 173 GLU A CA 1
ATOM 1197 C C . GLU A 1 173 ? -14.537 -1.821 -10.788 1.00 89.81 173 GLU A C 1
ATOM 1199 O O . GLU A 1 173 ? -14.357 -0.862 -11.546 1.00 89.81 173 GLU A O 1
ATOM 1204 N N . PRO A 1 174 ? -13.874 -1.908 -9.620 1.00 92.81 174 PRO A N 1
ATOM 1205 C CA . PRO A 1 174 ? -13.039 -0.816 -9.146 1.00 92.81 174 PRO A CA 1
ATOM 1206 C C . PRO A 1 174 ? -11.707 -0.753 -9.900 1.00 92.81 174 PRO A C 1
ATOM 1208 O O . PRO A 1 174 ? -11.036 -1.764 -10.106 1.00 92.81 174 PRO A O 1
ATOM 1211 N N . ILE A 1 175 ? -11.289 0.468 -10.238 1.00 95.12 175 ILE A N 1
ATOM 1212 C CA . ILE A 1 175 ? -9.937 0.763 -10.736 1.00 95.12 175 ILE A CA 1
ATOM 1213 C C . ILE A 1 175 ? -8.996 1.010 -9.560 1.00 95.12 175 ILE A C 1
ATOM 1215 O O . ILE A 1 175 ? -7.830 0.630 -9.609 1.00 95.12 175 ILE A O 1
ATOM 1219 N N . VAL A 1 176 ? -9.497 1.639 -8.498 1.00 96.62 176 VAL A N 1
ATOM 1220 C CA . VAL A 1 176 ? -8.720 1.972 -7.306 1.00 96.62 176 VAL A CA 1
ATOM 1221 C C . VAL A 1 176 ? -9.392 1.412 -6.071 1.00 96.62 176 VAL A C 1
ATOM 1223 O O . VAL A 1 176 ? -10.610 1.496 -5.926 1.00 96.62 176 VAL A O 1
ATOM 1226 N N . SER A 1 177 ? -8.575 0.932 -5.145 1.00 97.31 177 SER A N 1
ATOM 1227 C CA . SER A 1 177 ? -8.924 0.782 -3.742 1.00 97.31 177 SER A CA 1
ATOM 1228 C C . SER A 1 177 ? -7.980 1.617 -2.894 1.00 97.31 177 SER A C 1
ATOM 1230 O O . SER A 1 177 ? -6.765 1.496 -3.016 1.00 97.31 177 SER A O 1
ATOM 1232 N N . ALA A 1 178 ? -8.526 2.488 -2.057 1.00 97.25 178 ALA A N 1
ATOM 1233 C CA . ALA A 1 178 ? -7.764 3.412 -1.240 1.00 97.25 178 ALA A CA 1
ATOM 1234 C C . ALA A 1 178 ? -8.142 3.286 0.234 1.00 97.25 178 ALA A C 1
ATOM 1236 O O . ALA A 1 178 ? -9.304 3.094 0.592 1.00 97.25 178 ALA A O 1
ATOM 1237 N N . ALA A 1 179 ? -7.136 3.449 1.078 1.00 95.25 179 ALA A N 1
ATOM 1238 C CA . ALA A 1 179 ? -7.230 3.546 2.520 1.00 95.25 179 ALA A CA 1
ATOM 1239 C C . ALA A 1 179 ? -6.595 4.860 2.977 1.00 95.25 179 ALA A C 1
ATOM 1241 O O . ALA A 1 179 ? -5.531 5.243 2.496 1.00 95.25 179 ALA A O 1
ATOM 1242 N N . CYS A 1 180 ? -7.226 5.546 3.923 1.00 93.19 180 CYS A N 1
ATOM 1243 C CA . CYS A 1 180 ? -6.699 6.739 4.568 1.00 93.19 180 CYS A CA 1
ATOM 1244 C C . CYS A 1 180 ? -6.741 6.594 6.072 1.00 93.19 180 CYS A C 1
ATOM 1246 O O . CYS A 1 180 ? -7.810 6.410 6.641 1.00 93.19 180 CYS A O 1
ATOM 1248 N N . LEU A 1 181 ? -5.594 6.772 6.702 1.00 88.81 181 LEU A N 1
ATOM 1249 C CA . LEU A 1 181 ? -5.469 6.956 8.132 1.00 88.81 181 LEU A CA 1
ATOM 1250 C C . LEU A 1 181 ? -5.309 8.456 8.395 1.00 88.81 181 LEU A C 1
ATOM 1252 O O . LEU A 1 181 ? -4.218 9.001 8.205 1.00 88.81 181 LEU A O 1
ATOM 1256 N N . GLU A 1 182 ? -6.395 9.130 8.788 1.00 82.88 182 GLU A N 1
ATOM 1257 C CA . GLU A 1 182 ? -6.314 10.450 9.410 1.00 82.88 182 GLU A CA 1
ATOM 1258 C C . GLU A 1 182 ? -5.887 10.270 10.849 1.00 82.88 182 GLU A C 1
ATOM 1260 O O . GLU A 1 182 ? -6.594 9.676 11.659 1.00 82.88 182 GLU A O 1
ATOM 1265 N N . ALA A 1 183 ? -4.741 10.818 11.198 1.00 68.44 183 ALA A N 1
ATOM 1266 C CA . ALA A 1 183 ? -4.353 10.849 12.584 1.00 68.44 183 ALA A CA 1
ATOM 1267 C C . ALA A 1 183 ? -3.378 11.994 12.828 1.00 68.44 183 ALA A C 1
ATOM 1269 O O . ALA A 1 183 ? -2.692 12.431 11.897 1.00 68.44 183 ALA A O 1
ATOM 1270 N N . PRO A 1 184 ? -3.238 12.460 14.077 1.00 59.22 184 PRO A N 1
ATOM 1271 C CA . PRO A 1 184 ? -2.185 13.403 14.439 1.00 59.22 184 PRO A CA 1
ATOM 1272 C C . PRO A 1 184 ? -0.751 12.831 14.318 1.00 59.22 184 PRO A C 1
ATOM 1274 O O . PRO A 1 184 ? 0.168 13.406 14.888 1.00 59.22 184 PRO A O 1
ATOM 1277 N N . TYR A 1 185 ? -0.538 11.713 13.613 1.00 59.03 185 TYR A N 1
ATOM 1278 C CA . TYR A 1 185 ? 0.553 10.778 13.885 1.00 59.03 185 TYR A CA 1
ATOM 1279 C C . TYR A 1 185 ? 1.752 10.825 12.945 1.00 59.03 185 TYR A C 1
ATOM 1281 O O . TYR A 1 185 ? 1.710 11.245 11.781 1.00 59.03 185 TYR A O 1
ATOM 1289 N N . SER A 1 186 ? 2.817 10.294 13.530 1.00 77.81 186 SER A N 1
ATOM 1290 C CA . SER A 1 186 ? 4.132 9.983 13.008 1.00 77.81 186 SER A CA 1
ATOM 1291 C C . SER A 1 186 ? 4.035 8.916 11.936 1.00 77.81 186 SER A C 1
ATOM 1293 O O . SER A 1 186 ? 4.064 7.712 12.174 1.00 77.81 186 SER A O 1
ATOM 1295 N N . THR A 1 187 ? 3.867 9.396 10.713 1.00 88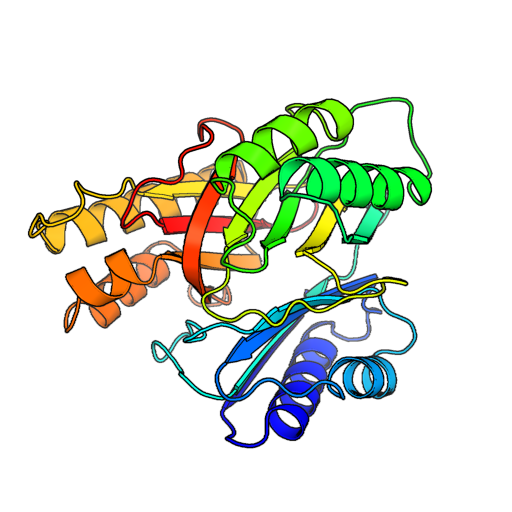.69 187 THR A N 1
ATOM 1296 C CA . THR A 1 187 ? 4.104 8.614 9.507 1.00 88.69 187 THR A CA 1
ATOM 1297 C C . THR A 1 187 ? 5.325 9.166 8.787 1.00 88.69 187 THR A C 1
ATOM 1299 O O . THR A 1 187 ? 5.575 10.371 8.760 1.00 88.69 187 THR A O 1
ATOM 1302 N N . GLY A 1 188 ? 6.107 8.290 8.186 1.00 91.81 188 GLY A N 1
ATOM 1303 C CA . GLY A 1 188 ? 7.296 8.659 7.443 1.00 91.81 188 GLY A CA 1
ATOM 1304 C C . GLY A 1 188 ? 7.245 8.084 6.046 1.00 91.81 188 GLY A C 1
ATOM 1305 O O . GLY A 1 188 ? 6.861 6.934 5.883 1.00 91.81 188 GLY A O 1
ATOM 1306 N N . LEU A 1 189 ? 7.625 8.877 5.046 1.00 94.50 189 LEU A N 1
ATOM 1307 C CA . LEU A 1 189 ? 7.793 8.400 3.674 1.00 94.50 189 LEU A CA 1
ATOM 1308 C C . LEU A 1 189 ? 9.243 8.561 3.255 1.00 94.50 189 LEU A C 1
ATOM 1310 O O . LEU A 1 189 ? 9.770 9.666 3.326 1.00 94.50 189 LEU A O 1
ATOM 1314 N N . GLY A 1 190 ? 9.845 7.480 2.793 1.00 96.00 190 GLY A N 1
ATOM 1315 C CA . GLY A 1 190 ? 11.112 7.436 2.086 1.00 96.00 190 GLY A CA 1
ATOM 1316 C C . GLY A 1 190 ? 10.892 7.053 0.634 1.00 96.00 190 GLY A C 1
ATOM 1317 O O . GLY A 1 190 ? 9.946 6.333 0.321 1.00 96.00 190 GLY A O 1
ATOM 1318 N N . TYR A 1 191 ? 11.765 7.530 -0.242 1.00 96.06 191 TYR A N 1
ATOM 1319 C CA . TYR A 1 191 ? 11.726 7.218 -1.662 1.00 96.06 191 TYR A CA 1
ATOM 1320 C C . TYR A 1 191 ? 13.142 6.936 -2.141 1.00 96.06 191 TYR A C 1
ATOM 1322 O O . TYR A 1 191 ? 14.045 7.723 -1.856 1.00 96.06 191 TYR A O 1
ATOM 1330 N N . ALA A 1 192 ? 13.308 5.817 -2.833 1.00 95.75 192 ALA A N 1
ATOM 1331 C CA . ALA A 1 192 ? 14.511 5.482 -3.568 1.00 95.75 192 ALA A CA 1
ATOM 1332 C C . ALA A 1 192 ? 14.225 5.706 -5.053 1.00 95.75 192 ALA A C 1
ATOM 1334 O O . ALA A 1 192 ? 13.256 5.160 -5.596 1.00 95.75 192 ALA A O 1
ATOM 1335 N N . GLU A 1 193 ? 15.064 6.520 -5.693 1.00 91.81 193 GLU A N 1
ATOM 1336 C CA . GLU A 1 193 ? 14.973 6.750 -7.129 1.00 91.81 193 GLU A CA 1
ATOM 1337 C C . GLU A 1 193 ? 15.154 5.448 -7.914 1.00 91.81 193 GLU A C 1
ATOM 1339 O O . GLU A 1 193 ? 15.812 4.495 -7.480 1.00 91.81 193 GLU A O 1
ATOM 1344 N N . GLY A 1 194 ? 14.488 5.421 -9.065 1.00 91.81 194 GLY A N 1
ATOM 1345 C CA . GLY A 1 194 ? 14.614 4.356 -10.040 1.00 91.81 194 GLY A CA 1
ATOM 1346 C C . GLY A 1 194 ? 15.807 4.564 -10.971 1.00 91.81 194 GLY A C 1
ATOM 1347 O O . GLY A 1 194 ? 16.782 5.233 -10.640 1.00 91.81 194 GLY A O 1
ATOM 1348 N N . PHE A 1 195 ? 15.716 3.992 -12.161 1.00 94.81 195 PHE A N 1
ATOM 1349 C CA . PHE A 1 195 ? 16.737 4.041 -13.200 1.00 94.81 195 PHE A CA 1
ATOM 1350 C C . PHE A 1 195 ? 16.084 4.148 -14.580 1.00 94.81 195 PHE A C 1
ATOM 1352 O O . PHE A 1 195 ? 14.881 3.935 -14.742 1.00 94.81 195 PHE A O 1
ATOM 1359 N N . GLU A 1 196 ? 16.873 4.492 -15.595 1.00 94.12 196 GLU A N 1
ATOM 1360 C CA . GLU A 1 196 ? 16.378 4.600 -16.967 1.00 94.12 196 GLU A CA 1
ATOM 1361 C C . GLU A 1 196 ? 15.914 3.232 -17.490 1.00 94.12 196 GLU A C 1
ATOM 1363 O O . GLU A 1 196 ? 16.616 2.225 -17.351 1.00 94.12 196 GLU A O 1
ATOM 1368 N N . ALA A 1 197 ? 14.731 3.172 -18.102 1.00 91.62 197 ALA A N 1
ATOM 1369 C CA . ALA A 1 197 ? 14.205 1.926 -18.649 1.00 91.62 197 ALA A CA 1
ATOM 1370 C C . ALA A 1 197 ? 15.141 1.360 -19.734 1.00 91.62 197 ALA A C 1
ATOM 1372 O O . ALA A 1 197 ? 15.550 2.069 -20.646 1.00 91.62 197 ALA A O 1
ATOM 1373 N N . GLY A 1 198 ? 15.474 0.069 -19.640 1.00 90.81 198 GLY A N 1
ATOM 1374 C CA . GLY A 1 198 ? 16.414 -0.591 -20.558 1.00 90.81 198 GLY A CA 1
ATOM 1375 C C . GLY A 1 198 ? 17.893 -0.454 -20.174 1.00 90.81 198 GLY A C 1
ATOM 1376 O O . GLY A 1 198 ? 18.733 -1.101 -20.797 1.00 90.81 198 GLY A O 1
ATOM 1377 N N . SER A 1 199 ? 18.219 0.320 -19.134 1.00 92.75 199 SER A N 1
ATOM 1378 C CA . SER A 1 199 ? 19.564 0.355 -18.549 1.00 92.75 199 SER A CA 1
ATOM 1379 C C . SER A 1 199 ? 19.794 -0.798 -17.558 1.00 92.75 199 SER A C 1
ATOM 1381 O O . SER A 1 199 ? 18.848 -1.416 -17.063 1.00 92.75 199 SER A O 1
ATOM 1383 N N . MET A 1 200 ? 21.065 -1.089 -17.259 1.00 91.44 200 MET A N 1
ATOM 1384 C CA . MET A 1 200 ? 21.472 -2.006 -16.187 1.00 91.44 200 MET A CA 1
ATOM 1385 C C . MET A 1 200 ? 21.998 -1.177 -15.007 1.00 91.44 200 MET A C 1
ATOM 1387 O O . MET A 1 200 ? 23.139 -0.715 -15.068 1.00 91.44 200 MET A O 1
ATOM 1391 N N . PRO A 1 201 ? 21.189 -0.940 -13.960 1.00 95.25 201 PRO A N 1
ATOM 1392 C CA . PRO A 1 201 ? 21.608 -0.129 -12.822 1.00 95.25 201 PRO A CA 1
ATOM 1393 C C . PRO A 1 201 ? 22.651 -0.856 -11.964 1.00 95.25 201 PRO A C 1
ATOM 1395 O O . PRO A 1 201 ? 22.676 -2.089 -11.894 1.00 95.25 201 PRO A O 1
ATOM 1398 N N . ASP A 1 202 ? 23.475 -0.089 -11.249 1.00 96.25 202 ASP A N 1
ATOM 1399 C CA . ASP A 1 202 ? 24.333 -0.647 -10.205 1.00 96.25 202 ASP A CA 1
ATOM 1400 C C . ASP A 1 202 ? 23.480 -1.109 -9.015 1.00 96.25 202 ASP A C 1
ATOM 1402 O O . ASP A 1 202 ? 22.776 -0.324 -8.377 1.00 96.25 202 ASP A O 1
ATOM 1406 N N . ARG A 1 203 ? 23.572 -2.401 -8.692 1.00 96.81 203 ARG A N 1
ATOM 1407 C CA . ARG A 1 203 ? 22.831 -3.018 -7.586 1.00 96.81 203 ARG A CA 1
ATOM 1408 C C . ARG A 1 203 ? 23.215 -2.420 -6.236 1.00 96.81 203 ARG A C 1
ATOM 1410 O O . ARG A 1 203 ? 22.341 -2.264 -5.388 1.00 96.81 203 ARG A O 1
ATOM 1417 N N . SER A 1 204 ? 24.482 -2.052 -6.042 1.00 97.19 204 SER A N 1
ATOM 1418 C CA . SER A 1 204 ? 24.936 -1.435 -4.789 1.00 97.19 204 SER A CA 1
ATOM 1419 C C . SER A 1 204 ? 24.312 -0.053 -4.607 1.00 97.19 204 SER A C 1
ATOM 1421 O O . SER A 1 204 ? 23.827 0.266 -3.522 1.00 97.19 204 SER A O 1
ATOM 1423 N N . ALA A 1 205 ? 24.247 0.738 -5.683 1.00 97.06 205 ALA A N 1
ATOM 1424 C CA . ALA A 1 205 ? 23.558 2.024 -5.685 1.00 97.06 205 ALA A CA 1
ATOM 1425 C C . ALA A 1 205 ? 22.055 1.883 -5.389 1.00 97.06 205 ALA A C 1
ATOM 1427 O O . ALA A 1 205 ? 21.518 2.665 -4.604 1.00 97.06 205 ALA A O 1
ATOM 1428 N N . LEU A 1 206 ? 21.383 0.865 -5.947 1.00 97.50 206 LEU A N 1
ATOM 1429 C CA . LEU A 1 206 ? 19.988 0.576 -5.603 1.00 97.50 206 LEU A CA 1
ATOM 1430 C C . LEU A 1 206 ? 19.849 0.304 -4.097 1.00 97.50 206 LEU A C 1
ATOM 1432 O O . LEU A 1 206 ? 19.096 1.007 -3.423 1.00 97.50 206 LEU A O 1
ATOM 1436 N N . ILE A 1 207 ? 20.616 -0.643 -3.551 1.00 97.88 207 ILE A N 1
ATOM 1437 C CA . ILE A 1 207 ? 20.569 -0.999 -2.123 1.00 97.88 207 ILE A CA 1
ATOM 1438 C C . ILE A 1 207 ? 20.815 0.230 -1.236 1.00 97.88 207 ILE A C 1
ATOM 1440 O O . ILE A 1 207 ? 20.066 0.457 -0.284 1.00 97.88 207 ILE A O 1
ATOM 1444 N N . GLN A 1 208 ? 21.806 1.063 -1.568 1.00 98.06 208 GLN A N 1
ATOM 1445 C CA . GLN A 1 208 ? 22.074 2.296 -0.827 1.00 98.06 208 GLN A CA 1
ATOM 1446 C C . GLN A 1 208 ? 20.891 3.273 -0.892 1.00 98.06 208 GLN A C 1
ATOM 1448 O O . GLN A 1 208 ? 20.498 3.825 0.135 1.00 98.06 208 GLN A O 1
ATOM 1453 N N . GLY A 1 209 ? 20.257 3.428 -2.057 1.00 97.31 209 GLY A N 1
ATOM 1454 C CA . GLY A 1 209 ? 19.036 4.224 -2.191 1.00 97.31 209 GLY A CA 1
ATOM 1455 C C . GLY A 1 209 ? 17.904 3.728 -1.283 1.00 97.31 209 GLY A C 1
ATOM 1456 O O . GLY A 1 209 ? 17.175 4.532 -0.702 1.00 97.31 209 GLY A O 1
ATOM 1457 N N . THR A 1 210 ? 17.786 2.414 -1.088 1.00 97.25 210 THR A N 1
ATOM 1458 C CA . THR A 1 210 ? 16.818 1.819 -0.154 1.00 97.25 210 THR A CA 1
ATOM 1459 C C . THR A 1 210 ? 17.167 2.084 1.310 1.00 97.25 210 THR A C 1
ATOM 1461 O O . THR A 1 210 ? 16.269 2.370 2.109 1.00 97.25 210 THR A O 1
ATOM 1464 N N . VAL A 1 211 ? 18.450 2.045 1.677 1.00 98.19 211 VAL A N 1
ATOM 1465 C CA . VAL A 1 211 ? 18.920 2.453 3.013 1.00 98.19 211 VAL A CA 1
ATOM 1466 C C . VAL A 1 211 ? 18.540 3.907 3.280 1.00 98.19 211 VAL A C 1
ATOM 1468 O O . VAL A 1 211 ? 17.928 4.213 4.307 1.00 98.19 211 VAL A O 1
ATOM 1471 N N . ASP A 1 212 ? 18.821 4.797 2.330 1.00 97.62 212 ASP A N 1
ATOM 1472 C CA . ASP A 1 212 ? 18.525 6.223 2.453 1.00 97.62 212 ASP A CA 1
ATOM 1473 C C . ASP A 1 212 ? 17.016 6.473 2.552 1.00 97.62 212 ASP A C 1
ATOM 1475 O O . ASP A 1 212 ? 16.565 7.224 3.422 1.00 97.62 212 ASP A O 1
ATOM 1479 N N . ALA A 1 213 ? 16.214 5.786 1.732 1.00 97.12 213 ALA A N 1
ATOM 1480 C CA . ALA A 1 213 ? 14.759 5.826 1.813 1.00 97.12 213 ALA A CA 1
ATOM 1481 C C . ALA A 1 213 ? 14.262 5.358 3.190 1.00 97.12 213 ALA A C 1
ATOM 1483 O O . ALA A 1 213 ? 13.469 6.055 3.827 1.00 97.12 213 ALA A O 1
ATOM 1484 N N . THR A 1 214 ? 14.761 4.229 3.693 1.00 97.38 214 THR A N 1
ATOM 1485 C CA . THR A 1 214 ? 14.355 3.671 4.991 1.00 97.38 214 THR A CA 1
ATOM 1486 C C . THR A 1 214 ? 14.696 4.620 6.136 1.00 97.38 214 THR A C 1
ATOM 1488 O O . THR A 1 214 ? 13.809 4.994 6.909 1.00 97.38 214 THR A O 1
ATOM 1491 N N . ARG A 1 215 ? 15.938 5.119 6.192 1.00 96.25 215 ARG A N 1
ATOM 1492 C CA . ARG A 1 215 ? 16.368 6.128 7.174 1.00 96.25 215 ARG A CA 1
ATOM 1493 C C . ARG A 1 215 ? 15.503 7.372 7.115 1.00 96.25 215 ARG A C 1
ATOM 1495 O O . ARG A 1 215 ? 15.094 7.905 8.146 1.00 96.25 215 ARG A O 1
ATOM 1502 N N . ALA A 1 216 ? 15.206 7.846 5.911 1.00 95.56 216 ALA A N 1
ATOM 1503 C CA . ALA A 1 216 ? 14.409 9.041 5.727 1.00 95.56 216 ALA A CA 1
ATOM 1504 C C . ALA A 1 216 ? 12.940 8.813 6.136 1.00 95.56 216 ALA A C 1
ATOM 1506 O O . ALA A 1 216 ? 12.307 9.744 6.640 1.00 95.56 216 ALA A O 1
ATOM 1507 N N . ALA A 1 217 ? 12.383 7.613 5.950 1.00 95.19 217 ALA A N 1
ATOM 1508 C CA . ALA A 1 217 ? 11.061 7.255 6.457 1.00 95.19 217 ALA A CA 1
ATOM 1509 C C . ALA A 1 217 ? 11.057 7.241 7.994 1.00 95.19 217 ALA A C 1
ATOM 1511 O O . ALA A 1 217 ? 10.280 7.967 8.607 1.00 95.19 217 ALA A O 1
ATOM 1512 N N . VAL A 1 218 ? 11.978 6.511 8.624 1.00 94.12 218 VAL A N 1
ATOM 1513 C CA . VAL A 1 218 ? 12.053 6.394 10.091 1.00 94.12 218 VAL A CA 1
ATOM 1514 C C . VAL A 1 218 ? 12.327 7.747 10.754 1.00 94.12 218 VAL A C 1
ATOM 1516 O O . VAL A 1 218 ? 11.637 8.121 11.697 1.00 94.12 218 VAL A O 1
ATOM 1519 N N . LYS A 1 219 ? 13.256 8.551 10.220 1.00 92.25 219 LYS A N 1
ATOM 1520 C CA . LYS A 1 219 ? 13.571 9.888 10.754 1.00 92.25 219 LYS A CA 1
ATOM 1521 C C . LYS A 1 219 ? 12.355 10.819 10.779 1.00 92.25 219 LYS A C 1
ATOM 1523 O O . LYS A 1 219 ? 12.248 11.655 11.667 1.00 92.25 219 LYS A O 1
ATOM 1528 N N . ARG A 1 220 ? 11.431 10.682 9.822 1.00 91.06 220 ARG A N 1
ATOM 1529 C CA . ARG A 1 220 ? 10.206 11.500 9.727 1.00 91.06 220 ARG A CA 1
ATOM 1530 C C . ARG A 1 220 ? 9.122 11.116 10.737 1.00 91.06 220 ARG A C 1
ATOM 1532 O O . ARG A 1 220 ? 8.098 11.795 10.780 1.00 91.06 220 ARG A O 1
ATOM 1539 N N . LEU A 1 221 ? 9.347 10.071 11.532 1.00 88.44 221 LEU A N 1
ATOM 1540 C CA . LEU A 1 221 ? 8.580 9.826 12.750 1.00 88.44 221 LEU A CA 1
ATOM 1541 C C . LEU A 1 221 ? 8.933 10.830 13.864 1.00 88.44 221 LEU A C 1
ATOM 1543 O O . LEU A 1 221 ? 8.299 10.807 14.908 1.00 88.44 221 LEU A O 1
ATOM 1547 N N . ASP A 1 222 ? 9.931 11.702 13.647 1.00 85.25 222 ASP A N 1
ATOM 1548 C CA . ASP A 1 222 ? 10.293 12.828 14.518 1.00 85.25 222 ASP A CA 1
ATOM 1549 C C . ASP A 1 222 ? 10.517 12.410 15.997 1.00 85.25 222 ASP A C 1
ATOM 1551 O O . ASP A 1 222 ? 10.224 13.158 16.925 1.00 85.25 222 ASP A O 1
ATOM 1555 N N . GLY A 1 223 ? 11.087 11.214 16.209 1.00 80.44 223 GLY A N 1
ATOM 1556 C CA . GLY A 1 223 ? 11.418 10.653 17.529 1.00 80.44 223 GLY A CA 1
ATOM 1557 C C . GLY A 1 223 ? 10.468 9.554 18.015 1.00 80.44 223 GLY A C 1
ATOM 1558 O O . GLY A 1 223 ? 10.821 8.822 18.941 1.00 80.44 223 GLY A O 1
ATOM 1559 N N . ASP A 1 224 ? 9.314 9.377 17.368 1.00 85.19 224 ASP A N 1
ATOM 1560 C CA . ASP A 1 224 ? 8.391 8.295 17.706 1.00 85.19 224 ASP A CA 1
ATOM 1561 C C . ASP A 1 224 ? 8.897 6.928 17.234 1.00 85.19 224 ASP A C 1
ATOM 1563 O O . ASP A 1 224 ? 9.570 6.779 16.211 1.00 85.19 224 ASP A O 1
ATOM 1567 N N . THR A 1 225 ? 8.539 5.890 17.991 1.00 86.62 225 THR A N 1
ATOM 1568 C CA . THR A 1 225 ? 8.929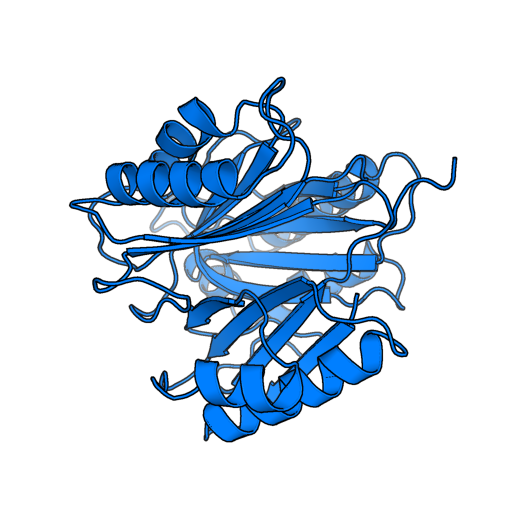 4.511 17.681 1.00 86.62 225 THR A CA 1
ATOM 1569 C C . THR A 1 225 ? 8.132 3.981 16.492 1.00 86.62 225 THR A C 1
ATOM 1571 O O . THR A 1 225 ? 6.898 3.983 16.511 1.00 86.62 225 THR A O 1
ATOM 1574 N N . ALA A 1 226 ? 8.833 3.462 15.481 1.00 91.12 226 ALA A N 1
ATOM 1575 C CA . ALA A 1 226 ? 8.208 2.729 14.388 1.00 91.12 226 ALA A CA 1
ATOM 1576 C C . ALA A 1 226 ? 7.515 1.465 14.917 1.00 91.12 226 ALA A C 1
ATOM 1578 O O . ALA A 1 226 ? 8.049 0.728 15.742 1.00 91.12 226 ALA A O 1
ATOM 1579 N N . ARG A 1 227 ? 6.311 1.204 14.424 1.00 90.75 227 ARG A N 1
ATOM 1580 C CA . ARG A 1 227 ? 5.492 0.033 14.753 1.00 90.75 227 ARG A CA 1
ATOM 1581 C C . ARG A 1 227 ? 5.251 -0.872 13.556 1.00 90.75 227 ARG A C 1
ATOM 1583 O O . ARG A 1 227 ? 4.877 -2.025 13.739 1.00 90.75 227 ARG A O 1
ATOM 1590 N N . LEU A 1 228 ? 5.446 -0.349 12.352 1.00 92.81 228 LEU A N 1
ATOM 1591 C CA . LEU A 1 228 ? 5.353 -1.079 11.099 1.00 92.81 228 LEU A CA 1
ATOM 1592 C C . LEU A 1 228 ? 6.159 -0.341 10.034 1.00 92.81 228 LEU A C 1
ATOM 1594 O O . LEU A 1 228 ? 6.081 0.887 9.932 1.00 92.81 228 LEU A O 1
ATOM 1598 N N . VAL A 1 229 ? 6.898 -1.098 9.232 1.00 95.81 229 VAL A N 1
ATOM 1599 C CA . VAL A 1 229 ? 7.514 -0.618 7.996 1.00 95.81 229 VAL A CA 1
ATOM 1600 C C . VAL A 1 229 ? 6.856 -1.332 6.821 1.00 95.81 229 VAL A C 1
ATOM 1602 O O . VAL A 1 229 ? 6.797 -2.561 6.790 1.00 95.81 229 VAL A O 1
ATOM 1605 N N . LEU A 1 230 ? 6.332 -0.548 5.879 1.00 97.06 230 LEU A N 1
ATOM 1606 C CA . LEU A 1 230 ? 5.796 -1.031 4.612 1.00 97.06 230 LEU A CA 1
ATOM 1607 C C . LEU A 1 230 ? 6.768 -0.698 3.486 1.00 97.06 230 LEU A C 1
ATOM 1609 O O . LEU A 1 230 ? 7.212 0.444 3.374 1.00 97.06 230 LEU A O 1
ATOM 1613 N N . VAL A 1 231 ? 7.046 -1.673 2.631 1.00 97.69 231 VAL A N 1
ATOM 1614 C CA . VAL A 1 231 ? 7.901 -1.505 1.453 1.00 97.69 231 VAL A CA 1
ATOM 1615 C C . VAL A 1 231 ? 7.067 -1.740 0.203 1.00 97.69 231 VAL A C 1
ATOM 1617 O O . VAL A 1 231 ? 6.455 -2.793 0.042 1.00 97.69 231 VAL A O 1
ATOM 1620 N N . VAL A 1 232 ? 7.018 -0.746 -0.675 1.00 97.56 232 VAL A N 1
ATOM 1621 C CA . VAL A 1 232 ? 6.336 -0.841 -1.965 1.00 97.56 232 VAL A CA 1
ATOM 1622 C C . VAL A 1 232 ? 7.394 -0.721 -3.045 1.00 97.56 232 VAL A C 1
ATOM 1624 O O . VAL A 1 232 ? 7.980 0.343 -3.235 1.00 97.56 232 VAL A O 1
ATOM 1627 N N . GLU A 1 233 ? 7.661 -1.831 -3.715 1.00 96.94 233 GLU A N 1
ATOM 1628 C CA . GLU A 1 233 ? 8.779 -1.981 -4.640 1.00 96.94 233 GLU A CA 1
ATOM 1629 C C . GLU A 1 233 ? 8.261 -2.239 -6.051 1.00 96.94 233 GLU A C 1
ATOM 1631 O O . GLU A 1 233 ? 7.301 -2.985 -6.244 1.00 96.94 233 GLU A O 1
ATOM 1636 N N . SER A 1 234 ? 8.882 -1.625 -7.056 1.00 96.12 234 SER A N 1
ATOM 1637 C CA . SER A 1 234 ? 8.529 -1.925 -8.441 1.00 96.12 234 SER A CA 1
ATOM 1638 C C . SER A 1 234 ? 9.118 -3.263 -8.915 1.00 96.12 234 SER A C 1
ATOM 1640 O O . SER A 1 234 ? 10.272 -3.589 -8.642 1.00 96.12 234 SER A O 1
ATOM 1642 N N . ASP A 1 235 ? 8.372 -4.001 -9.738 1.00 95.38 235 ASP A N 1
ATOM 1643 C CA . ASP A 1 235 ? 8.805 -5.261 -10.361 1.00 95.38 235 ASP A CA 1
ATOM 1644 C C . ASP A 1 235 ? 10.094 -5.086 -11.181 1.00 95.38 235 ASP A C 1
ATOM 1646 O O . ASP A 1 235 ? 10.873 -6.019 -11.375 1.00 95.38 235 ASP A O 1
ATOM 1650 N N . ALA A 1 236 ? 10.304 -3.887 -11.729 1.00 95.69 236 ALA A N 1
ATOM 1651 C CA . ALA A 1 236 ? 11.518 -3.520 -12.446 1.00 95.69 236 ALA A CA 1
ATOM 1652 C C . ALA A 1 236 ? 12.747 -3.516 -11.532 1.00 95.69 236 ALA A C 1
ATOM 1654 O O . ALA A 1 236 ? 13.781 -4.079 -11.894 1.00 95.69 236 ALA A O 1
ATOM 1655 N N . ARG A 1 237 ? 12.615 -2.932 -10.336 1.00 96.25 237 ARG A N 1
ATOM 1656 C CA . ARG A 1 237 ? 13.678 -2.896 -9.333 1.00 96.25 237 ARG A CA 1
ATOM 1657 C C . ARG A 1 237 ? 14.039 -4.298 -8.874 1.00 96.25 237 ARG A C 1
ATOM 1659 O O . ARG A 1 237 ? 15.209 -4.672 -8.932 1.00 96.25 237 ARG A O 1
ATOM 1666 N N . HIS A 1 238 ? 13.020 -5.082 -8.528 1.00 96.06 238 HIS A N 1
ATOM 1667 C CA . HIS A 1 238 ? 13.195 -6.450 -8.061 1.00 96.06 238 HIS A CA 1
ATOM 1668 C C . HIS A 1 238 ? 13.984 -7.295 -9.066 1.00 96.06 238 HIS A C 1
ATOM 1670 O O . HIS A 1 238 ? 14.942 -7.992 -8.723 1.00 96.06 238 HIS A O 1
ATOM 1676 N N . ARG A 1 239 ? 13.628 -7.177 -10.352 1.00 95.62 239 ARG A N 1
ATOM 1677 C CA . ARG A 1 239 ? 14.320 -7.868 -11.447 1.00 95.62 239 ARG A CA 1
ATOM 1678 C C . ARG A 1 239 ? 15.753 -7.380 -11.652 1.00 95.62 239 ARG A C 1
ATOM 1680 O O . ARG A 1 239 ? 16.624 -8.208 -11.901 1.00 95.62 239 ARG A O 1
ATOM 1687 N N . ALA A 1 240 ? 16.008 -6.076 -11.547 1.00 96.75 240 ALA A N 1
ATOM 1688 C CA . ALA A 1 240 ? 17.353 -5.520 -11.696 1.00 96.75 240 ALA A CA 1
ATOM 1689 C C . ALA A 1 240 ? 18.305 -5.978 -10.573 1.00 96.75 240 ALA A C 1
ATOM 1691 O O . ALA A 1 240 ? 19.478 -6.283 -10.822 1.00 96.75 240 ALA A O 1
ATOM 1692 N N . LEU A 1 241 ? 17.787 -6.090 -9.347 1.00 96.25 241 LEU A N 1
ATOM 1693 C CA . LEU A 1 241 ? 18.522 -6.636 -8.205 1.00 96.25 241 LEU A CA 1
ATOM 1694 C C . LEU A 1 241 ? 18.827 -8.126 -8.387 1.00 96.25 241 LEU A C 1
ATOM 1696 O O . LEU A 1 241 ? 19.951 -8.562 -8.122 1.00 96.25 241 LEU A O 1
ATOM 1700 N N . GLY A 1 242 ? 17.856 -8.909 -8.866 1.00 94.81 242 GLY A N 1
ATOM 1701 C CA . GLY A 1 242 ? 18.014 -10.347 -9.072 1.00 94.81 242 GLY A CA 1
ATOM 1702 C C . GLY A 1 242 ? 18.443 -11.044 -7.779 1.00 94.81 242 GLY A C 1
ATOM 1703 O O . GLY A 1 242 ? 17.747 -10.979 -6.769 1.00 94.81 242 GLY A O 1
ATOM 1704 N N . SER A 1 243 ? 19.621 -11.672 -7.779 1.00 93.94 243 SER A N 1
ATOM 1705 C CA . SER A 1 243 ? 20.161 -12.341 -6.586 1.00 93.94 243 SER A CA 1
ATOM 1706 C C . SER A 1 243 ? 20.421 -11.397 -5.404 1.00 93.94 243 SER A C 1
ATOM 1708 O O . SER A 1 243 ? 20.459 -11.864 -4.272 1.00 93.94 243 SER A O 1
ATOM 1710 N N . ALA A 1 244 ? 20.574 -10.090 -5.645 1.00 95.31 244 ALA A N 1
ATOM 1711 C CA . ALA A 1 244 ? 20.820 -9.087 -4.606 1.00 95.31 244 ALA A CA 1
ATOM 1712 C C . ALA A 1 244 ? 19.538 -8.588 -3.908 1.00 95.31 244 ALA A C 1
ATOM 1714 O O . ALA A 1 244 ? 19.613 -7.765 -2.998 1.00 95.31 244 ALA A O 1
ATOM 1715 N N . ALA A 1 245 ? 18.348 -9.069 -4.292 1.00 94.69 245 ALA A N 1
ATOM 1716 C CA . ALA A 1 245 ? 17.094 -8.648 -3.656 1.00 94.69 245 ALA A CA 1
ATOM 1717 C C . ALA A 1 245 ? 17.050 -8.998 -2.152 1.00 94.69 245 ALA A C 1
ATOM 1719 O O . ALA A 1 245 ? 16.499 -8.253 -1.342 1.00 94.69 245 ALA A O 1
ATOM 1720 N N . GLY A 1 246 ? 17.683 -10.110 -1.754 1.00 94.25 246 GLY A N 1
ATOM 1721 C CA . GLY A 1 246 ? 17.836 -10.473 -0.341 1.00 94.25 246 GLY A CA 1
ATOM 1722 C C . GLY A 1 246 ? 18.720 -9.497 0.445 1.00 94.25 246 GLY A C 1
ATOM 1723 O O . GLY A 1 246 ? 18.454 -9.242 1.625 1.00 94.25 246 GLY A O 1
ATOM 1724 N N . ASP A 1 247 ? 19.727 -8.915 -0.210 1.00 95.88 247 ASP A N 1
ATOM 1725 C CA . ASP A 1 247 ? 20.631 -7.932 0.391 1.00 95.88 247 ASP A CA 1
ATOM 1726 C C . ASP A 1 247 ? 19.916 -6.596 0.596 1.00 95.88 247 ASP A C 1
ATOM 1728 O O . ASP A 1 247 ? 20.010 -6.019 1.677 1.00 95.88 247 ASP A O 1
ATOM 1732 N N . GLU A 1 248 ? 19.121 -6.148 -0.383 1.00 95.62 248 GLU A N 1
ATOM 1733 C CA . G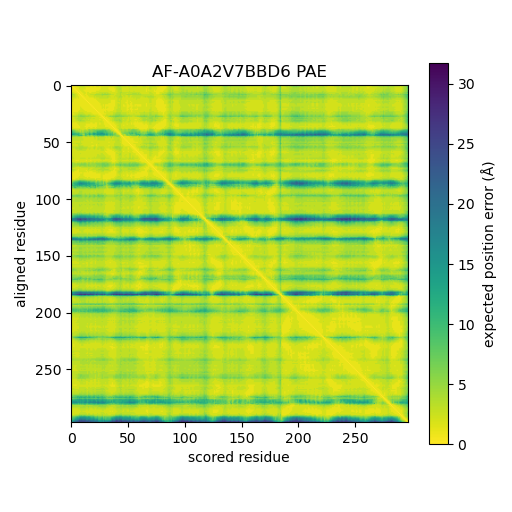LU A 1 248 ? 18.271 -4.959 -0.238 1.00 95.62 248 GLU A CA 1
ATOM 1734 C C . GLU A 1 248 ? 17.320 -5.094 0.955 1.00 95.62 248 GLU A C 1
ATOM 1736 O O . GLU A 1 248 ? 17.232 -4.211 1.812 1.00 95.62 248 GLU A O 1
ATOM 1741 N N . TRP A 1 249 ? 16.645 -6.238 1.054 1.00 95.06 249 TRP A N 1
ATOM 1742 C CA . TRP A 1 249 ? 15.733 -6.500 2.156 1.00 95.06 249 TRP A CA 1
ATOM 1743 C C . TRP A 1 249 ? 16.444 -6.548 3.516 1.00 95.06 249 TRP A C 1
ATOM 1745 O O . TRP A 1 249 ? 15.927 -6.076 4.532 1.00 95.06 249 TRP A O 1
ATOM 1755 N N . THR A 1 250 ? 17.655 -7.101 3.552 1.00 94.50 250 THR A N 1
ATOM 1756 C CA . THR A 1 250 ? 18.496 -7.104 4.755 1.00 94.50 250 THR A CA 1
ATOM 1757 C C . THR A 1 250 ? 18.935 -5.691 5.130 1.00 94.50 250 THR A C 1
ATOM 1759 O O . THR A 1 250 ? 18.899 -5.343 6.310 1.00 94.50 250 THR A O 1
ATOM 1762 N N . ALA A 1 251 ? 19.255 -4.850 4.147 1.00 95.56 251 ALA A N 1
ATOM 1763 C CA . ALA A 1 251 ? 19.617 -3.458 4.365 1.00 95.56 251 ALA A CA 1
ATOM 1764 C C . ALA A 1 251 ? 18.469 -2.661 5.007 1.00 95.56 251 ALA A C 1
ATOM 1766 O O . ALA A 1 251 ? 18.707 -1.944 5.971 1.00 95.56 251 ALA A O 1
ATOM 1767 N N . ILE A 1 252 ? 17.217 -2.862 4.571 1.00 95.00 252 ILE A N 1
ATOM 1768 C CA . ILE A 1 252 ? 16.036 -2.256 5.220 1.00 95.00 252 ILE A CA 1
ATOM 1769 C C . ILE A 1 252 ? 15.953 -2.674 6.690 1.00 95.00 252 ILE A C 1
ATOM 1771 O O . ILE A 1 252 ? 15.779 -1.833 7.570 1.00 95.00 252 ILE A O 1
ATOM 1775 N N . LYS A 1 253 ? 16.088 -3.978 6.966 1.00 92.88 253 LYS A N 1
ATOM 1776 C CA . LYS A 1 253 ? 15.991 -4.524 8.329 1.00 92.88 253 LYS A CA 1
ATOM 1777 C C . LYS A 1 253 ? 17.070 -3.978 9.265 1.00 92.88 253 LYS A C 1
ATOM 1779 O O . LYS A 1 253 ? 16.796 -3.806 10.444 1.00 92.88 253 LYS A O 1
ATOM 1784 N N . ASN A 1 254 ? 18.262 -3.687 8.752 1.00 94.94 254 ASN A N 1
ATOM 1785 C CA . ASN A 1 254 ? 19.354 -3.123 9.548 1.00 94.94 254 ASN A CA 1
ATOM 1786 C C . ASN A 1 254 ? 19.098 -1.667 9.977 1.00 94.94 254 ASN A C 1
ATOM 1788 O O . ASN A 1 254 ? 19.720 -1.193 10.922 1.00 94.94 254 ASN A O 1
ATOM 1792 N N . GLU A 1 255 ? 18.176 -0.969 9.310 1.00 95.00 255 GLU A N 1
ATOM 1793 C CA . GLU A 1 255 ? 17.815 0.424 9.602 1.00 95.00 255 GLU A CA 1
ATOM 1794 C C . GLU A 1 255 ? 16.596 0.555 10.534 1.00 95.00 255 GLU A C 1
ATOM 1796 O O . GLU A 1 255 ? 16.175 1.667 10.863 1.00 95.00 255 GLU A O 1
ATOM 1801 N N . VAL A 1 256 ? 16.007 -0.565 10.967 1.00 92.62 256 VAL A N 1
ATOM 1802 C CA . VAL A 1 256 ? 14.815 -0.604 11.828 1.00 92.62 256 VAL A CA 1
ATOM 1803 C C . VAL A 1 256 ? 15.057 -1.490 13.054 1.00 92.62 256 VAL A C 1
ATOM 1805 O O . VAL A 1 256 ? 15.849 -2.427 13.013 1.00 92.62 256 VAL A O 1
ATOM 1808 N N . ASP A 1 257 ? 14.382 -1.210 14.176 1.00 91.06 257 ASP A N 1
ATOM 1809 C CA . ASP A 1 257 ? 14.444 -2.091 15.357 1.00 91.06 257 ASP A CA 1
ATOM 1810 C C . ASP A 1 257 ? 13.947 -3.496 14.975 1.00 91.06 257 ASP A C 1
ATOM 1812 O O . ASP A 1 257 ? 12.921 -3.643 14.311 1.00 91.06 257 ASP A O 1
ATOM 1816 N N . ALA A 1 258 ? 14.668 -4.535 15.408 1.00 88.50 258 ALA A N 1
ATOM 1817 C CA . ALA A 1 258 ? 14.427 -5.924 15.009 1.00 88.50 258 ALA A CA 1
ATOM 1818 C C . ALA A 1 258 ? 13.021 -6.454 15.358 1.00 88.50 258 ALA A C 1
ATOM 1820 O O . ALA A 1 258 ? 12.585 -7.463 14.805 1.00 88.50 258 ALA A O 1
ATOM 1821 N N . ARG A 1 259 ? 12.305 -5.800 16.281 1.00 89.75 259 ARG A N 1
ATOM 1822 C CA . ARG A 1 259 ? 10.928 -6.149 16.662 1.00 89.75 259 ARG A CA 1
ATOM 1823 C C . ARG A 1 259 ? 9.885 -5.485 15.769 1.00 89.75 259 ARG A C 1
ATOM 1825 O O . ARG A 1 259 ? 8.709 -5.835 15.863 1.00 89.75 259 ARG A O 1
ATOM 1832 N N . VAL A 1 260 ? 10.279 -4.514 14.947 1.00 92.12 260 VAL A N 1
ATOM 1833 C CA . VAL A 1 260 ? 9.369 -3.813 14.045 1.00 92.12 260 VAL A CA 1
ATOM 1834 C C . VAL A 1 260 ? 9.077 -4.720 12.853 1.00 92.12 260 VAL A C 1
ATOM 1836 O O . VAL A 1 260 ? 9.996 -5.070 12.111 1.00 92.12 260 VAL A O 1
ATOM 1839 N N . PRO A 1 261 ? 7.811 -5.111 12.630 1.00 92.19 261 PRO A N 1
ATOM 1840 C CA . PRO A 1 261 ? 7.458 -5.873 11.447 1.00 92.19 261 PRO A CA 1
ATOM 1841 C C . PRO A 1 261 ? 7.767 -5.050 10.193 1.00 92.19 261 PRO A C 1
ATOM 1843 O O . PRO A 1 261 ? 7.301 -3.918 10.047 1.00 92.19 261 PRO A O 1
ATOM 1846 N N . CYS A 1 262 ? 8.536 -5.651 9.288 1.00 94.56 262 CYS A N 1
ATOM 1847 C CA . CYS A 1 262 ? 8.787 -5.141 7.949 1.00 94.56 262 CYS A CA 1
ATOM 1848 C C . CYS A 1 262 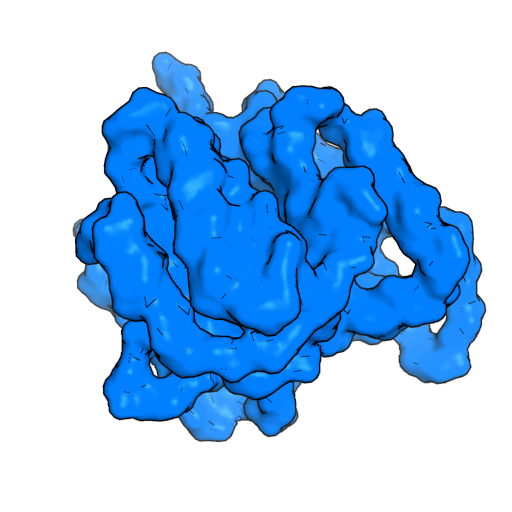? 8.111 -6.076 6.946 1.00 94.56 262 CYS A C 1
ATOM 1850 O O . CYS A 1 262 ? 8.391 -7.278 6.918 1.00 94.56 262 CYS A O 1
ATOM 1852 N N . VAL A 1 263 ? 7.180 -5.534 6.170 1.00 96.06 263 VAL A N 1
ATOM 1853 C CA . VAL A 1 263 ? 6.420 -6.259 5.146 1.00 96.06 263 VAL A CA 1
ATOM 1854 C C . VAL A 1 263 ? 6.237 -5.360 3.937 1.00 96.06 263 VAL A C 1
ATOM 1856 O O . VAL A 1 263 ? 6.398 -4.147 4.020 1.00 96.06 263 VAL A O 1
ATOM 1859 N N . GLY A 1 264 ? 5.886 -5.930 2.800 1.00 96.94 264 GLY A N 1
ATOM 1860 C CA . GLY A 1 264 ? 5.727 -5.143 1.596 1.00 96.94 264 GLY A CA 1
ATOM 1861 C C . GLY A 1 264 ? 5.118 -5.927 0.463 1.00 96.94 264 GLY A C 1
ATOM 1862 O O . GLY A 1 264 ? 4.670 -7.062 0.627 1.00 96.94 264 GLY A O 1
ATOM 1863 N N . TRP A 1 265 ? 5.112 -5.315 -0.705 1.00 97.94 265 TRP A N 1
ATOM 1864 C CA . TRP A 1 265 ? 4.657 -5.957 -1.920 1.00 97.94 265 TRP A CA 1
ATOM 1865 C C . TRP A 1 265 ? 5.352 -5.379 -3.136 1.00 97.94 265 TRP A C 1
ATOM 1867 O O . TRP A 1 265 ? 5.752 -4.212 -3.158 1.00 97.94 265 TRP A O 1
ATOM 1877 N N . LEU A 1 266 ? 5.452 -6.224 -4.156 1.00 97.19 266 LEU A N 1
ATOM 1878 C CA . LEU A 1 266 ? 5.817 -5.780 -5.483 1.00 97.19 266 LEU A CA 1
ATOM 1879 C C . LEU A 1 266 ? 4.638 -5.077 -6.153 1.00 97.19 266 LEU A C 1
ATOM 1881 O O . LEU A 1 266 ? 3.480 -5.244 -5.762 1.00 97.19 266 LEU A O 1
ATOM 1885 N N . CYS A 1 267 ? 4.924 -4.268 -7.156 1.00 96.31 267 CYS A N 1
ATOM 1886 C CA . CYS A 1 267 ? 3.933 -3.600 -7.979 1.00 96.31 267 CYS A CA 1
ATOM 1887 C C . CYS A 1 267 ? 4.546 -3.246 -9.335 1.00 96.31 267 CYS A C 1
ATOM 1889 O O . CYS A 1 267 ? 5.762 -3.174 -9.476 1.00 96.31 267 CYS A O 1
ATOM 1891 N N . GLN A 1 268 ? 3.731 -2.982 -10.348 1.00 94.81 268 GLN A N 1
ATOM 1892 C CA . GLN A 1 268 ? 4.238 -2.568 -11.652 1.00 94.81 268 GLN A CA 1
ATOM 1893 C C . GLN A 1 268 ? 4.949 -1.209 -11.566 1.00 94.81 268 GLN A C 1
ATOM 1895 O O . GLN A 1 268 ? 6.033 -1.026 -12.123 1.00 94.81 268 GLN A O 1
ATOM 1900 N N . ALA A 1 269 ? 4.328 -0.262 -10.866 1.00 94.25 269 ALA A N 1
ATOM 1901 C CA . ALA A 1 269 ? 4.845 1.078 -10.640 1.00 94.25 269 ALA A CA 1
ATOM 1902 C C . ALA A 1 269 ? 4.371 1.591 -9.280 1.00 94.25 269 ALA A C 1
ATOM 1904 O O . ALA A 1 269 ? 3.259 1.292 -8.838 1.00 94.25 269 ALA A O 1
ATOM 1905 N N . VAL A 1 270 ? 5.200 2.405 -8.635 1.00 95.31 270 VAL A N 1
ATOM 1906 C CA . VAL A 1 270 ? 4.849 3.084 -7.393 1.00 95.31 270 VAL A CA 1
ATOM 1907 C C . VAL A 1 270 ? 5.129 4.568 -7.533 1.00 95.31 270 VAL A C 1
ATOM 1909 O O . VAL A 1 270 ? 6.173 4.957 -8.046 1.00 95.31 270 VAL A O 1
ATOM 1912 N N . ALA A 1 271 ? 4.198 5.381 -7.046 1.00 94.94 271 ALA A N 1
ATOM 1913 C CA . ALA A 1 271 ? 4.405 6.803 -6.847 1.00 94.94 271 ALA A CA 1
ATOM 1914 C C . ALA A 1 271 ? 4.049 7.200 -5.422 1.00 94.94 271 ALA A C 1
ATOM 1916 O O . ALA A 1 271 ? 3.157 6.622 -4.800 1.00 94.94 271 ALA A O 1
ATOM 1917 N N . ALA A 1 272 ? 4.717 8.221 -4.898 1.00 95.12 272 ALA A N 1
ATOM 1918 C CA . ALA A 1 272 ? 4.413 8.746 -3.578 1.00 95.12 272 ALA A CA 1
ATOM 1919 C C . ALA A 1 272 ? 4.438 10.269 -3.550 1.00 95.12 272 ALA A C 1
ATOM 1921 O O . ALA A 1 272 ? 5.132 10.921 -4.317 1.00 95.12 272 ALA A O 1
ATOM 1922 N N . TYR A 1 273 ? 3.684 10.855 -2.631 1.00 92.81 273 TYR A N 1
ATOM 1923 C CA . TYR A 1 273 ? 3.679 12.289 -2.392 1.00 92.81 273 TYR A CA 1
ATOM 1924 C C . TYR A 1 273 ? 3.683 12.572 -0.893 1.00 92.81 273 TYR A C 1
ATOM 1926 O O . TYR A 1 273 ? 2.890 12.006 -0.141 1.00 92.81 273 TYR A O 1
ATOM 1934 N N . GLY A 1 274 ? 4.550 13.479 -0.442 1.00 89.62 274 GLY A N 1
ATOM 1935 C CA . GLY A 1 274 ? 4.601 13.891 0.955 1.00 89.62 274 GLY A CA 1
ATOM 1936 C C . GLY A 1 274 ? 5.790 14.789 1.286 1.00 89.62 274 GLY A C 1
ATOM 1937 O O . GLY A 1 274 ? 6.445 15.361 0.418 1.00 89.62 274 GLY A O 1
ATOM 1938 N N . ARG A 1 275 ? 6.090 14.936 2.581 1.00 86.12 275 ARG A N 1
ATOM 1939 C CA . ARG A 1 275 ? 7.200 15.776 3.065 1.00 86.12 275 ARG A CA 1
ATOM 1940 C C . ARG A 1 275 ? 8.534 15.292 2.482 1.00 86.12 275 ARG A C 1
ATOM 1942 O O . ARG A 1 275 ? 9.053 14.268 2.915 1.00 86.12 275 ARG A O 1
ATOM 1949 N N . GLY A 1 276 ? 9.111 16.046 1.548 1.00 82.25 27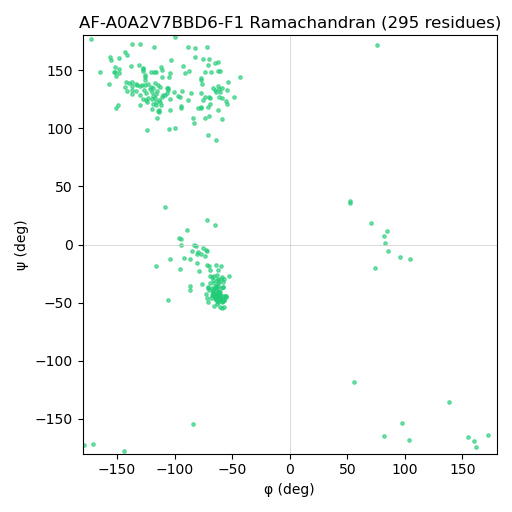6 GLY A N 1
ATOM 1950 C CA . GLY A 1 276 ? 10.383 15.702 0.898 1.00 82.25 276 GLY A CA 1
ATOM 1951 C C . GLY A 1 276 ? 10.301 14.508 -0.058 1.00 82.25 276 GLY A C 1
ATOM 1952 O O . GLY A 1 276 ? 11.330 13.915 -0.343 1.00 82.25 276 GLY A O 1
ATOM 1953 N N . VAL A 1 277 ? 9.097 14.142 -0.508 1.00 86.94 277 VAL A N 1
ATOM 1954 C CA . VAL A 1 277 ? 8.866 13.140 -1.557 1.00 86.94 277 VAL A CA 1
ATOM 1955 C C . VAL A 1 277 ? 7.915 13.765 -2.572 1.00 86.94 277 VAL A C 1
ATOM 1957 O O . VAL A 1 277 ? 6.814 14.197 -2.217 1.00 86.94 277 VAL A O 1
ATOM 1960 N N . ARG A 1 278 ? 8.360 13.884 -3.822 1.00 82.06 278 ARG A N 1
ATOM 1961 C CA . ARG A 1 278 ? 7.534 14.392 -4.924 1.00 82.06 278 ARG A CA 1
ATOM 1962 C C . ARG A 1 278 ? 6.865 13.215 -5.639 1.00 82.06 278 ARG A C 1
ATOM 1964 O O . ARG A 1 278 ? 7.438 12.130 -5.586 1.00 82.06 278 ARG A O 1
ATOM 1971 N N . PRO A 1 279 ? 5.697 13.425 -6.285 1.00 80.81 279 PRO A N 1
ATOM 1972 C CA . PRO A 1 279 ? 5.110 12.409 -7.153 1.00 80.81 279 PRO A CA 1
ATOM 1973 C C . PRO A 1 279 ? 6.168 12.023 -8.183 1.00 80.81 279 PRO A C 1
ATOM 1975 O O . PRO A 1 279 ? 6.707 12.909 -8.842 1.00 80.81 279 PRO A O 1
ATOM 1978 N N . ALA A 1 280 ? 6.526 10.747 -8.193 1.00 78.31 280 ALA A N 1
ATOM 1979 C CA . ALA A 1 280 ? 7.529 10.168 -9.066 1.00 78.31 280 ALA A CA 1
ATOM 1980 C C . ALA A 1 280 ? 7.111 8.722 -9.318 1.00 78.31 280 ALA A C 1
ATOM 1982 O O . ALA A 1 280 ? 7.000 7.966 -8.355 1.00 78.31 280 ALA A O 1
ATOM 1983 N N . ASP A 1 281 ? 6.869 8.340 -10.565 1.00 82.94 281 ASP A N 1
ATOM 1984 C CA . ASP A 1 281 ? 6.590 6.957 -10.970 1.00 82.94 281 ASP A CA 1
ATOM 1985 C C . ASP A 1 281 ? 7.748 6.320 -11.750 1.00 82.94 281 ASP A C 1
ATOM 1987 O O . ASP A 1 281 ? 7.554 5.462 -12.612 1.00 82.94 281 ASP A O 1
ATOM 1991 N N . ALA A 1 282 ? 8.974 6.728 -11.409 1.00 88.81 282 ALA A N 1
ATOM 1992 C CA . ALA A 1 282 ? 10.181 6.287 -12.089 1.00 88.81 282 ALA A CA 1
ATOM 1993 C C . ALA A 1 282 ? 10.289 4.755 -12.143 1.00 88.81 282 ALA A C 1
ATOM 1995 O O . ALA A 1 282 ? 10.033 4.043 -11.168 1.00 88.81 282 ALA A O 1
ATOM 1996 N N . HIS A 1 283 ? 10.736 4.247 -13.288 1.00 92.56 283 HIS A N 1
ATOM 1997 C CA . HIS A 1 283 ? 11.004 2.830 -13.485 1.00 92.56 283 HIS A CA 1
ATOM 1998 C C . HIS A 1 283 ? 12.049 2.334 -12.476 1.00 92.56 283 HIS A C 1
ATOM 2000 O O . HIS A 1 283 ? 13.122 2.913 -12.375 1.00 92.56 283 HIS A O 1
ATOM 2006 N N . GLY A 1 284 ? 11.763 1.275 -11.716 1.00 94.81 284 GLY A N 1
ATOM 2007 C CA . GLY A 1 284 ? 12.713 0.771 -10.715 1.00 94.81 284 GLY A CA 1
ATOM 2008 C C . G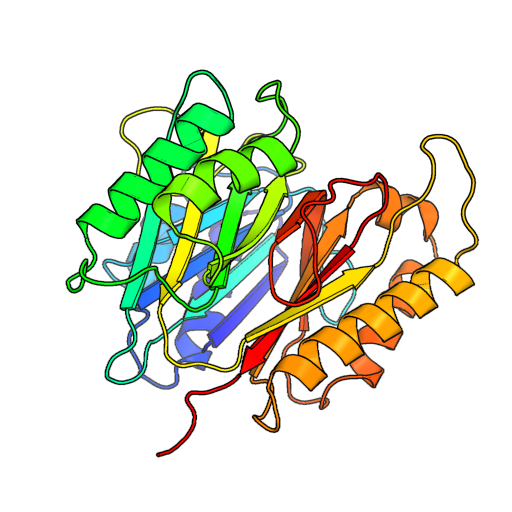LY A 1 284 ? 12.664 1.479 -9.355 1.00 94.81 284 GLY A C 1
ATOM 2009 O O . GLY A 1 284 ? 13.552 1.275 -8.522 1.00 94.81 284 GLY A O 1
ATOM 2010 N N . SER A 1 285 ? 11.646 2.306 -9.112 1.00 95.31 285 SER A N 1
ATOM 2011 C CA . SER A 1 285 ? 11.457 2.996 -7.838 1.00 95.31 285 SER A CA 1
ATOM 2012 C C . SER A 1 285 ? 11.059 2.058 -6.693 1.00 95.31 285 SER A C 1
ATOM 2014 O O . SER A 1 285 ? 10.566 0.938 -6.901 1.00 95.31 285 SER A O 1
ATOM 2016 N N . LEU A 1 286 ? 11.287 2.548 -5.472 1.00 96.56 286 LEU A N 1
ATOM 2017 C CA . LEU A 1 286 ? 10.847 1.938 -4.221 1.00 96.56 286 LEU A CA 1
ATOM 2018 C C . LEU A 1 286 ? 10.411 3.027 -3.235 1.00 96.56 286 LEU A C 1
ATOM 2020 O O . LEU A 1 286 ? 11.036 4.082 -3.116 1.00 96.56 286 LEU A O 1
ATOM 2024 N N . VAL A 1 287 ? 9.329 2.761 -2.507 1.00 97.44 287 VAL A N 1
ATOM 2025 C CA . VAL A 1 287 ? 8.814 3.626 -1.443 1.00 97.44 287 VAL A CA 1
ATOM 2026 C C . VAL A 1 287 ? 8.819 2.862 -0.129 1.00 97.44 287 VAL A C 1
ATOM 2028 O O . VAL A 1 287 ? 8.292 1.755 -0.043 1.00 97.44 287 VAL A O 1
ATOM 2031 N N . VAL A 1 288 ? 9.357 3.494 0.913 1.00 97.44 288 VAL A N 1
ATOM 2032 C CA . VAL A 1 288 ? 9.294 2.987 2.288 1.00 97.44 288 VAL A CA 1
ATOM 2033 C C . VAL A 1 288 ? 8.332 3.846 3.090 1.00 97.44 288 VAL A C 1
ATOM 2035 O O . VAL A 1 288 ? 8.455 5.072 3.121 1.00 97.44 288 VAL A O 1
ATOM 2038 N N . VAL A 1 289 ? 7.388 3.211 3.773 1.00 96.31 289 VAL A N 1
ATOM 2039 C CA . VAL A 1 289 ? 6.470 3.866 4.703 1.00 96.31 289 VAL A CA 1
ATOM 2040 C C . VAL A 1 289 ? 6.775 3.391 6.111 1.00 96.31 289 VAL A C 1
ATOM 2042 O O . VAL A 1 289 ? 6.689 2.203 6.396 1.00 96.31 289 VAL A O 1
ATOM 2045 N N . ALA A 1 290 ? 7.077 4.320 7.009 1.00 94.69 290 ALA A N 1
ATOM 2046 C CA . ALA A 1 290 ? 7.158 4.047 8.435 1.00 94.69 290 ALA A CA 1
ATOM 2047 C C . ALA A 1 290 ? 5.864 4.514 9.112 1.00 94.69 290 ALA A C 1
ATOM 2049 O O . ALA A 1 290 ? 5.413 5.642 8.895 1.00 94.69 290 ALA A O 1
ATOM 2050 N N . LEU A 1 291 ? 5.268 3.654 9.930 1.00 91.25 291 LEU A N 1
ATOM 2051 C CA . LEU A 1 291 ? 4.088 3.947 10.740 1.00 91.25 291 LEU A CA 1
ATOM 2052 C C . LEU A 1 291 ? 4.467 3.841 12.215 1.00 91.25 291 LEU A C 1
ATOM 2054 O O . LEU A 1 291 ? 4.910 2.780 12.652 1.00 91.25 291 LEU A O 1
ATOM 2058 N N . GLY A 1 292 ? 4.313 4.931 12.964 1.00 87.50 292 GLY A N 1
ATOM 2059 C CA . GLY A 1 292 ? 4.506 4.976 14.412 1.00 87.50 292 GLY A CA 1
ATOM 2060 C C . GLY A 1 292 ? 3.197 4.915 15.196 1.00 87.50 292 GLY A C 1
ATOM 2061 O O . GLY A 1 292 ? 2.105 4.872 14.624 1.00 87.50 292 GLY A O 1
ATOM 2062 N N . ASP A 1 293 ? 3.325 4.916 16.521 1.00 76.00 293 ASP A N 1
ATOM 2063 C CA . ASP A 1 293 ? 2.189 5.119 17.418 1.00 76.00 293 ASP A CA 1
ATOM 2064 C C . ASP A 1 293 ? 1.701 6.570 17.396 1.00 76.00 293 ASP A C 1
ATOM 2066 O O . ASP A 1 293 ? 2.348 7.493 16.895 1.00 76.00 293 ASP A O 1
ATOM 2070 N N . ALA A 1 294 ? 0.546 6.758 18.022 1.00 64.38 294 ALA A N 1
ATOM 2071 C CA . ALA A 1 294 ? 0.128 8.055 18.490 1.00 64.38 294 ALA A CA 1
ATOM 2072 C C . ALA A 1 294 ? 1.172 8.710 19.404 1.00 64.38 294 ALA A C 1
ATOM 2074 O O . ALA A 1 294 ? 1.580 8.055 20.370 1.00 64.38 294 ALA A O 1
ATOM 2075 N N . PRO A 1 295 ? 1.533 9.995 19.209 1.00 61.44 295 PRO A N 1
ATOM 2076 C CA . PRO A 1 295 ? 2.236 10.746 20.233 1.00 61.44 295 PRO A CA 1
ATOM 2077 C C . PRO A 1 295 ? 1.412 10.688 21.520 1.00 61.44 295 PRO A C 1
ATOM 2079 O O . PRO A 1 295 ? 0.231 11.054 21.531 1.00 61.44 295 PRO A O 1
ATOM 2082 N N . ARG A 1 296 ? 2.027 10.213 22.605 1.00 58.16 296 ARG A N 1
ATOM 2083 C CA . ARG A 1 296 ? 1.437 10.316 23.941 1.00 58.16 296 ARG A CA 1
ATOM 2084 C C . ARG A 1 296 ? 1.492 11.796 24.317 1.00 58.16 296 ARG A C 1
ATOM 2086 O O . ARG A 1 296 ? 2.585 12.340 24.439 1.00 58.16 296 ARG A O 1
ATOM 2093 N N . ARG A 1 297 ? 0.334 12.454 24.375 1.00 53.81 297 ARG A N 1
ATOM 2094 C CA . ARG A 1 297 ? 0.234 13.834 24.867 1.00 53.81 297 ARG A CA 1
ATOM 2095 C C . ARG A 1 297 ? 0.561 13.908 26.350 1.00 53.81 297 ARG A C 1
ATOM 2097 O O . ARG A 1 297 ? 0.211 12.939 27.060 1.00 53.81 297 ARG A O 1
#